Protein AF-A0A6G3ZJB4-F1 (afdb_monomer)

Radius of gyration: 23.84 Å; Cα contacts (8 Å, |Δi|>4): 468; chains: 1; bounding box: 53×71×60 Å

Structure (mmCIF, N/CA/C/O backbone):
data_AF-A0A6G3ZJB4-F1
#
_entry.id   AF-A0A6G3ZJB4-F1
#
loop_
_atom_site.group_PDB
_atom_site.id
_atom_site.type_symbol
_atom_site.label_atom_id
_atom_site.label_alt_id
_atom_site.label_comp_id
_atom_site.label_asym_id
_atom_site.label_entity_id
_atom_site.label_seq_id
_atom_site.pdbx_PDB_ins_code
_atom_site.Cartn_x
_atom_site.Cartn_y
_atom_site.Cartn_z
_atom_site.occupancy
_atom_site.B_iso_or_equiv
_atom_site.auth_seq_id
_atom_site.auth_comp_id
_atom_site.auth_asym_id
_atom_site.auth_atom_id
_atom_site.pdbx_PDB_model_num
ATOM 1 N N . MET A 1 1 ? 26.487 -0.031 30.911 1.00 41.12 1 MET A N 1
ATOM 2 C CA . MET A 1 1 ? 26.371 0.512 29.539 1.00 41.12 1 MET A CA 1
ATOM 3 C C . MET A 1 1 ? 27.459 -0.074 28.629 1.00 41.12 1 MET A C 1
ATOM 5 O O . MET A 1 1 ? 28.229 0.673 28.054 1.00 41.12 1 MET A O 1
ATOM 9 N N . ALA A 1 2 ? 27.549 -1.406 28.517 1.00 33.12 2 ALA A N 1
ATOM 10 C CA . ALA A 1 2 ? 28.565 -2.084 27.688 1.00 33.12 2 ALA A CA 1
ATOM 11 C C . ALA A 1 2 ? 27.990 -3.238 26.836 1.00 33.12 2 ALA A C 1
ATOM 13 O O . ALA A 1 2 ? 28.707 -3.854 26.072 1.00 33.12 2 ALA A O 1
ATOM 14 N N . TRP A 1 3 ? 26.681 -3.507 26.925 1.00 25.81 3 TRP A N 1
ATOM 15 C CA . TRP A 1 3 ? 26.002 -4.585 26.185 1.00 25.81 3 TRP A CA 1
ATOM 16 C C . TRP A 1 3 ? 25.384 -4.120 24.854 1.00 25.81 3 TRP A C 1
ATOM 18 O O . TRP A 1 3 ? 24.735 -4.898 24.164 1.00 25.81 3 TRP A O 1
ATOM 28 N N . GLN A 1 4 ? 25.514 -2.832 24.524 1.00 32.84 4 GLN A N 1
ATOM 29 C CA . GLN A 1 4 ? 24.813 -2.205 23.398 1.00 32.84 4 GLN A CA 1
ATOM 30 C C . GLN A 1 4 ? 25.706 -2.023 22.160 1.00 32.84 4 GLN A C 1
ATOM 32 O O . GLN A 1 4 ? 25.187 -1.772 21.078 1.00 32.84 4 GLN A O 1
ATOM 37 N N . THR A 1 5 ? 27.022 -2.188 22.311 1.00 37.19 5 THR A N 1
ATOM 38 C CA . THR A 1 5 ? 28.020 -1.986 21.251 1.00 37.19 5 THR A CA 1
ATOM 39 C C . THR A 1 5 ? 28.376 -3.295 20.537 1.00 37.19 5 THR A C 1
ATOM 41 O O . THR A 1 5 ? 28.509 -3.306 19.317 1.00 37.19 5 THR A O 1
ATOM 44 N N . ASP A 1 6 ? 28.401 -4.422 21.256 1.00 36.75 6 ASP A N 1
ATOM 45 C CA . ASP A 1 6 ? 28.793 -5.724 20.688 1.00 36.75 6 ASP A CA 1
ATOM 46 C C . ASP A 1 6 ? 27.736 -6.326 19.746 1.00 36.75 6 ASP A C 1
ATOM 48 O O . ASP A 1 6 ? 28.065 -7.060 18.818 1.00 36.75 6 ASP A O 1
ATOM 52 N N . ALA A 1 7 ? 26.459 -5.969 19.921 1.00 39.28 7 ALA A N 1
ATOM 53 C CA . ALA A 1 7 ? 25.379 -6.428 19.044 1.00 39.28 7 ALA A CA 1
ATOM 54 C C . ALA A 1 7 ? 25.382 -5.748 17.662 1.00 39.28 7 ALA A C 1
ATOM 56 O O . ALA A 1 7 ? 24.787 -6.277 16.728 1.00 39.28 7 ALA A O 1
ATOM 57 N N . LEU A 1 8 ? 26.029 -4.583 17.534 1.00 37.62 8 LEU A N 1
ATOM 58 C CA . LEU A 1 8 ? 26.131 -3.854 16.268 1.00 37.62 8 LEU A CA 1
ATOM 59 C C . LEU A 1 8 ? 27.345 -4.318 15.452 1.00 37.62 8 LEU A C 1
ATOM 61 O O . LEU A 1 8 ? 27.215 -4.499 14.250 1.00 37.62 8 LEU A O 1
ATOM 65 N N . ALA A 1 9 ? 28.472 -4.630 16.101 1.00 36.91 9 ALA A N 1
ATOM 66 C CA . ALA A 1 9 ? 29.656 -5.168 15.423 1.00 36.91 9 ALA A CA 1
ATOM 67 C C . ALA A 1 9 ? 29.458 -6.605 14.893 1.00 36.91 9 ALA A C 1
ATOM 69 O O . ALA A 1 9 ? 30.068 -6.992 13.901 1.00 36.91 9 ALA A O 1
ATOM 70 N N . ALA A 1 10 ? 28.574 -7.392 15.517 1.00 38.53 10 ALA A N 1
ATOM 71 C CA . ALA A 1 10 ? 28.241 -8.743 15.057 1.00 38.53 10 ALA A CA 1
ATOM 72 C C . ALA A 1 10 ? 27.386 -8.770 13.772 1.00 38.53 10 ALA A C 1
ATOM 74 O O . ALA A 1 10 ? 27.334 -9.800 13.104 1.00 38.53 10 ALA A O 1
ATOM 75 N N . LEU A 1 11 ? 26.727 -7.661 13.413 1.00 42.06 11 LEU A N 1
ATOM 76 C CA . LEU A 1 11 ? 25.911 -7.559 12.196 1.00 42.06 11 LEU A CA 1
ATOM 77 C C . LEU A 1 11 ? 26.744 -7.242 10.944 1.00 42.06 11 LEU A C 1
ATOM 79 O O . LEU A 1 11 ? 26.309 -7.564 9.842 1.00 42.06 11 LEU A O 1
ATOM 83 N N . ASP A 1 12 ? 27.952 -6.695 11.105 1.00 37.41 12 ASP A N 1
ATOM 84 C CA . ASP A 1 12 ? 28.814 -6.311 9.979 1.00 37.41 12 ASP A CA 1
ATOM 85 C C . ASP A 1 12 ? 29.638 -7.483 9.402 1.00 37.41 12 ASP A C 1
ATOM 87 O O . ASP A 1 12 ? 30.187 -7.363 8.310 1.00 37.41 12 ASP A O 1
ATOM 91 N N . SER A 1 13 ? 29.721 -8.643 10.077 1.00 35.38 13 SER A N 1
ATOM 92 C CA . SER A 1 13 ? 30.634 -9.739 9.680 1.00 35.38 13 SER A CA 1
ATOM 93 C C . SER A 1 13 ? 29.991 -10.960 8.987 1.00 35.38 13 SER A C 1
ATOM 95 O O . SER A 1 13 ? 30.685 -11.952 8.766 1.00 35.38 13 SER A O 1
ATOM 97 N N . VAL A 1 14 ? 28.696 -10.942 8.641 1.00 37.47 14 VAL A N 1
ATOM 98 C CA . VAL A 1 14 ? 27.949 -12.141 8.159 1.00 37.47 14 VAL A CA 1
ATOM 99 C C . VAL A 1 14 ? 27.547 -12.061 6.667 1.00 37.47 14 VAL A C 1
ATOM 101 O O . VAL A 1 14 ? 26.768 -12.860 6.150 1.00 37.47 14 VAL A O 1
ATOM 104 N N . ALA A 1 15 ? 28.119 -11.121 5.915 1.00 35.00 15 ALA A N 1
ATOM 105 C CA . ALA A 1 15 ? 27.564 -10.651 4.645 1.00 35.00 15 ALA A CA 1
ATOM 106 C C . ALA A 1 15 ? 27.611 -11.588 3.413 1.00 35.00 15 ALA A C 1
ATOM 108 O O . ALA A 1 15 ? 27.071 -11.190 2.386 1.00 35.00 15 ALA A O 1
ATOM 109 N N . GLU A 1 16 ? 28.171 -12.807 3.439 1.00 37.53 16 GLU A N 1
ATOM 110 C CA . GLU A 1 16 ? 28.399 -13.533 2.165 1.00 37.53 16 GLU A CA 1
ATOM 111 C C . GLU A 1 16 ? 27.701 -14.888 1.965 1.00 37.53 16 GLU A C 1
ATOM 113 O O . GLU A 1 16 ? 27.735 -15.404 0.853 1.00 37.53 16 GLU A O 1
ATOM 118 N N . THR A 1 17 ? 26.954 -15.441 2.933 1.00 39.19 17 THR A N 1
ATOM 119 C CA . THR A 1 17 ? 26.116 -16.646 2.669 1.00 39.19 17 THR A CA 1
ATOM 120 C C . THR A 1 17 ? 24.791 -16.754 3.463 1.00 39.19 17 THR A C 1
ATOM 122 O O . THR A 1 17 ? 24.092 -17.757 3.326 1.00 39.19 17 THR A O 1
ATOM 125 N N . GLY A 1 18 ? 24.383 -15.734 4.245 1.00 37.72 18 GLY A N 1
ATOM 126 C CA . GLY A 1 18 ? 23.301 -15.825 5.259 1.00 37.72 18 GLY A CA 1
ATOM 127 C C . GLY A 1 18 ? 22.169 -14.772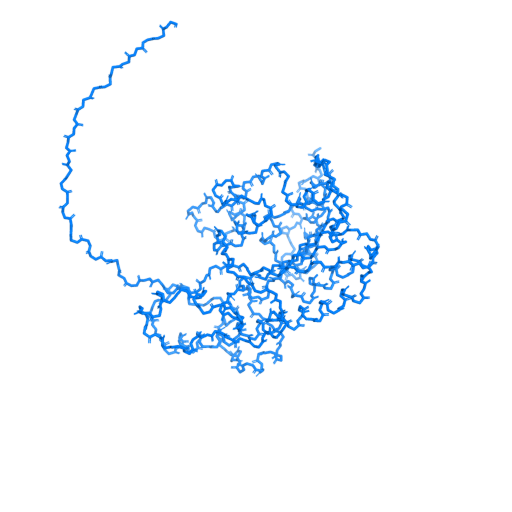 5.224 1.00 37.72 18 GLY A C 1
ATOM 128 O O . GLY A 1 18 ? 21.432 -14.634 6.200 1.00 37.72 18 GLY A O 1
ATOM 129 N N . LEU A 1 19 ? 21.985 -14.047 4.115 1.00 46.22 19 LEU A N 1
ATOM 130 C CA . LEU A 1 19 ? 21.191 -12.800 4.026 1.00 46.22 19 LEU A CA 1
ATOM 131 C C . LEU A 1 19 ? 19.691 -12.861 4.423 1.00 46.22 19 LEU A C 1
ATOM 133 O O . LEU A 1 19 ? 19.099 -11.815 4.688 1.00 46.22 19 LEU A O 1
ATOM 137 N N . ASP A 1 20 ? 19.045 -14.031 4.495 1.00 59.72 20 ASP A N 1
ATOM 138 C CA . ASP A 1 20 ? 17.597 -14.135 4.789 1.00 59.72 20 ASP A CA 1
ATOM 139 C C . ASP A 1 20 ? 17.284 -14.183 6.299 1.00 59.72 20 ASP A C 1
ATOM 141 O O . ASP A 1 20 ? 16.270 -13.647 6.751 1.00 59.72 20 ASP A O 1
ATOM 145 N N . ALA A 1 21 ? 18.154 -14.780 7.121 1.00 61.28 21 ALA A N 1
ATOM 146 C CA . ALA A 1 21 ? 17.925 -14.861 8.567 1.00 61.28 21 ALA A CA 1
ATOM 147 C C . ALA A 1 21 ? 18.196 -13.517 9.264 1.00 61.28 21 ALA A C 1
ATOM 149 O O . ALA A 1 21 ? 17.395 -13.078 10.097 1.00 61.28 21 ALA A O 1
ATOM 150 N N . ASP A 1 22 ? 19.270 -12.836 8.865 1.00 67.62 22 ASP A N 1
ATOM 151 C CA . ASP A 1 22 ? 19.696 -11.571 9.469 1.00 67.62 22 ASP A CA 1
ATOM 152 C C . ASP A 1 22 ? 18.770 -10.416 9.085 1.00 67.62 22 ASP A C 1
ATOM 154 O O . ASP A 1 22 ? 18.361 -9.641 9.953 1.00 67.62 22 ASP A O 1
ATOM 158 N N . THR A 1 23 ? 18.313 -10.366 7.828 1.00 74.25 23 THR A N 1
ATOM 159 C CA . THR A 1 23 ? 17.281 -9.411 7.394 1.00 74.25 23 THR A CA 1
ATOM 160 C C . THR A 1 23 ? 15.992 -9.588 8.201 1.00 74.25 23 THR A C 1
ATOM 162 O O . THR A 1 23 ? 15.439 -8.616 8.717 1.00 74.25 23 THR A O 1
ATOM 165 N N . ARG A 1 24 ? 15.539 -10.832 8.419 1.00 77.94 24 ARG A N 1
ATOM 166 C CA . ARG A 1 24 ? 14.340 -11.107 9.233 1.00 77.94 24 ARG A CA 1
ATOM 167 C C . ARG A 1 24 ? 14.517 -10.708 10.693 1.00 77.94 24 ARG A C 1
ATOM 169 O O . ARG A 1 24 ? 13.556 -10.251 11.318 1.00 77.94 24 ARG A O 1
ATOM 176 N N . LEU A 1 25 ? 15.708 -10.902 11.259 1.00 85.44 25 LEU A N 1
ATOM 177 C CA . LEU A 1 25 ? 16.005 -10.485 12.626 1.00 85.44 25 LEU A CA 1
ATOM 178 C C . LEU A 1 25 ? 16.010 -8.956 12.744 1.00 85.44 25 LEU A C 1
ATOM 180 O O . LEU A 1 25 ? 15.381 -8.419 13.661 1.00 85.44 25 LEU A O 1
ATOM 184 N N . ALA A 1 26 ? 16.655 -8.266 11.802 1.00 85.44 26 ALA A N 1
ATOM 185 C CA . ALA A 1 26 ? 16.692 -6.810 11.732 1.00 85.44 26 ALA A CA 1
ATOM 186 C C . ALA A 1 26 ? 15.282 -6.217 11.575 1.00 85.44 26 ALA A C 1
ATOM 188 O O . ALA A 1 26 ? 14.906 -5.312 12.323 1.00 85.44 26 ALA A O 1
ATOM 189 N N . ASP A 1 27 ? 14.460 -6.773 10.685 1.00 87.94 27 ASP A N 1
ATOM 190 C CA . ASP A 1 27 ? 13.071 -6.351 10.497 1.00 87.94 27 ASP A CA 1
ATOM 191 C C . ASP A 1 27 ? 12.245 -6.567 11.762 1.00 87.94 27 ASP A C 1
ATOM 193 O O . ASP A 1 27 ? 11.565 -5.653 12.228 1.00 87.94 27 ASP A O 1
ATOM 197 N N . ARG A 1 28 ? 12.384 -7.725 12.415 1.00 90.06 28 ARG A N 1
ATOM 198 C CA . ARG A 1 28 ? 11.695 -7.996 13.682 1.00 90.06 28 ARG A CA 1
ATOM 199 C C . ARG A 1 28 ? 12.125 -7.047 14.800 1.00 90.06 28 ARG A C 1
ATOM 201 O O . ARG A 1 28 ? 11.316 -6.687 15.659 1.00 90.06 28 ARG A O 1
ATOM 208 N N . TYR A 1 29 ? 13.396 -6.657 14.830 1.00 90.88 29 TYR A N 1
ATOM 209 C CA . TYR A 1 29 ? 13.887 -5.650 15.764 1.00 90.88 29 TYR A CA 1
ATOM 210 C C . TYR A 1 29 ? 13.248 -4.281 15.485 1.00 90.88 29 TYR A C 1
ATOM 212 O O . TYR A 1 29 ? 12.736 -3.649 16.416 1.00 90.88 29 TYR A O 1
ATOM 220 N N . ARG A 1 30 ? 13.210 -3.854 14.214 1.00 89.69 30 ARG A N 1
ATOM 221 C CA . ARG A 1 30 ? 12.559 -2.610 13.773 1.00 89.69 30 ARG A CA 1
ATOM 222 C C . ARG A 1 30 ? 11.074 -2.590 14.144 1.00 89.69 30 ARG A C 1
ATOM 224 O O . ARG A 1 30 ? 10.634 -1.628 14.772 1.00 89.69 30 ARG A O 1
ATOM 231 N N . GLU A 1 31 ? 10.339 -3.665 13.851 1.00 93.94 31 GLU A N 1
ATOM 232 C CA . GLU A 1 31 ? 8.928 -3.858 14.233 1.00 93.94 31 GLU A CA 1
ATOM 233 C C . GLU A 1 31 ? 8.733 -3.650 15.741 1.00 93.94 31 GLU A C 1
ATOM 235 O O . GLU A 1 31 ? 7.982 -2.779 16.177 1.00 93.94 31 GLU A O 1
ATOM 240 N N . ARG A 1 32 ? 9.484 -4.388 16.569 1.00 94.75 32 ARG A N 1
ATOM 241 C CA . ARG A 1 32 ? 9.355 -4.313 18.033 1.00 94.75 32 ARG A CA 1
ATOM 242 C C . ARG A 1 32 ? 9.689 -2.933 18.585 1.00 94.75 32 ARG A C 1
ATOM 244 O O . ARG A 1 32 ? 9.087 -2.512 19.576 1.00 94.75 32 ARG A O 1
ATOM 251 N N . ARG A 1 33 ? 10.669 -2.245 17.998 1.00 93.31 33 ARG A N 1
ATOM 252 C CA . ARG A 1 33 ? 11.014 -0.869 18.368 1.00 93.31 33 ARG A CA 1
ATOM 253 C C . ARG A 1 33 ? 9.872 0.088 18.016 1.00 93.31 33 ARG A C 1
ATOM 255 O O . ARG A 1 33 ? 9.520 0.913 18.858 1.00 93.31 33 ARG A O 1
ATOM 262 N N . ALA A 1 34 ? 9.273 -0.054 16.835 1.00 92.00 34 ALA A N 1
ATOM 263 C CA . ALA A 1 34 ? 8.118 0.730 16.403 1.00 92.00 34 ALA A CA 1
ATOM 264 C C . ALA A 1 34 ? 6.906 0.512 17.329 1.00 92.00 34 ALA A C 1
ATOM 266 O O . ALA A 1 34 ? 6.357 1.479 17.855 1.00 92.00 34 ALA A O 1
ATOM 267 N N . ASP A 1 35 ? 6.564 -0.740 17.643 1.00 95.25 35 ASP A N 1
ATOM 268 C CA . ASP A 1 35 ? 5.456 -1.077 18.551 1.00 95.25 35 ASP A CA 1
ATOM 269 C C . ASP A 1 35 ? 5.675 -0.523 19.967 1.00 95.25 35 ASP A C 1
ATOM 271 O O . ASP A 1 35 ? 4.746 -0.061 20.632 1.00 95.25 35 ASP A O 1
ATOM 275 N N . ARG A 1 36 ? 6.917 -0.565 20.474 1.00 94.56 36 ARG A N 1
ATOM 276 C CA . ARG A 1 36 ? 7.267 0.048 21.769 1.00 94.56 36 ARG A CA 1
ATOM 277 C C . ARG A 1 36 ? 7.092 1.563 21.734 1.00 94.56 36 ARG A C 1
ATOM 279 O O . ARG A 1 36 ? 6.524 2.106 22.675 1.00 94.56 36 ARG A O 1
ATOM 286 N N . ARG A 1 37 ? 7.543 2.219 20.659 1.00 91.50 37 ARG A N 1
ATOM 287 C CA . ARG A 1 37 ? 7.404 3.671 20.479 1.00 91.50 37 ARG A CA 1
ATOM 288 C C . ARG A 1 37 ? 5.939 4.095 20.455 1.00 91.50 37 ARG A C 1
ATOM 290 O O . ARG A 1 37 ? 5.608 5.105 21.061 1.00 91.50 37 ARG A O 1
ATOM 297 N N . PHE A 1 38 ? 5.064 3.333 19.798 1.00 92.31 38 PHE A N 1
ATOM 298 C CA . PHE A 1 38 ? 3.630 3.624 19.818 1.00 92.31 38 PHE A CA 1
ATOM 299 C C . PHE A 1 38 ? 3.043 3.482 21.225 1.00 92.31 38 PHE A C 1
ATOM 301 O O . PHE A 1 38 ? 2.354 4.381 21.696 1.00 92.31 38 PHE A O 1
ATOM 308 N N . ARG A 1 39 ? 3.366 2.389 21.930 1.00 92.88 39 ARG A N 1
ATOM 309 C CA . ARG A 1 39 ? 2.858 2.130 23.289 1.00 92.88 39 ARG A CA 1
ATOM 310 C C . ARG A 1 39 ? 3.267 3.175 24.325 1.00 92.88 39 ARG A C 1
ATOM 312 O O . ARG A 1 39 ? 2.577 3.309 25.326 1.00 92.88 39 ARG A O 1
ATOM 319 N N . SER A 1 40 ? 4.371 3.891 24.116 1.00 90.62 40 SER A N 1
ATOM 320 C CA . SER A 1 40 ? 4.783 4.985 25.004 1.00 90.62 40 SER A CA 1
ATOM 321 C C . SER A 1 40 ? 4.057 6.308 24.741 1.00 90.62 40 SER A C 1
ATOM 323 O O . SER A 1 40 ? 4.291 7.267 25.472 1.00 90.62 40 SER A O 1
ATOM 325 N N . ARG A 1 41 ? 3.221 6.408 23.698 1.00 88.31 41 ARG A N 1
ATOM 326 C CA . ARG A 1 41 ? 2.509 7.651 23.375 1.00 88.31 41 ARG A CA 1
ATOM 327 C C . ARG A 1 41 ? 1.300 7.836 24.283 1.00 88.31 41 ARG A C 1
ATOM 329 O O . ARG A 1 41 ? 0.578 6.887 24.574 1.00 88.31 41 ARG A O 1
ATOM 336 N N . SER A 1 42 ? 1.041 9.090 24.641 1.00 89.31 42 SER A N 1
ATOM 337 C CA . SER A 1 42 ? -0.272 9.488 25.139 1.00 89.31 42 SER A CA 1
ATOM 338 C C . SER A 1 42 ? -1.244 9.525 23.962 1.00 89.31 42 SER A C 1
ATOM 340 O O . SER A 1 42 ? -0.986 10.208 22.968 1.00 89.31 42 SER A O 1
ATOM 342 N N . LEU A 1 43 ? -2.326 8.755 24.046 1.00 91.06 43 LEU A N 1
ATOM 343 C CA . LEU A 1 43 ? -3.376 8.740 23.033 1.00 91.06 43 LEU A CA 1
ATOM 344 C C . LEU A 1 43 ? -4.507 9.680 23.465 1.00 91.06 43 LEU A C 1
ATOM 346 O O . LEU A 1 43 ? -4.837 9.719 24.654 1.00 91.06 43 LEU A O 1
ATOM 350 N N . PRO A 1 44 ? -5.118 10.433 22.534 1.00 89.69 44 PRO A N 1
ATOM 351 C CA . PRO A 1 44 ? -6.311 11.198 22.859 1.00 89.69 44 PRO A CA 1
ATOM 352 C C . PRO A 1 44 ? -7.437 10.243 23.258 1.00 89.69 44 PRO A C 1
ATOM 354 O O . PRO A 1 44 ? -7.501 9.110 22.787 1.00 89.69 44 PRO A O 1
ATOM 357 N N . THR A 1 45 ? -8.344 10.706 24.112 1.00 89.94 45 THR A N 1
ATOM 358 C CA . THR A 1 45 ? -9.617 10.010 24.322 1.00 89.94 45 THR A CA 1
ATOM 359 C C . THR A 1 45 ? -10.584 10.491 23.257 1.00 89.94 45 THR A C 1
ATOM 361 O O . THR A 1 45 ? -10.956 11.662 23.254 1.00 89.94 45 THR A O 1
ATOM 364 N N . GLU A 1 46 ? -10.971 9.601 22.352 1.00 89.12 46 GLU A N 1
ATOM 365 C CA . GLU A 1 46 ? -11.887 9.915 21.258 1.00 89.12 46 GLU A CA 1
ATOM 366 C C . GLU A 1 46 ? -13.192 9.143 21.460 1.00 89.12 46 GLU A C 1
ATOM 368 O O . GLU A 1 46 ? -13.194 7.981 21.877 1.00 89.12 46 GLU A O 1
ATOM 373 N N . ARG A 1 47 ? -14.328 9.790 21.186 1.00 85.69 47 ARG A N 1
ATOM 374 C CA . ARG A 1 47 ? -15.637 9.146 21.310 1.00 85.69 47 ARG A CA 1
ATOM 375 C C . ARG A 1 47 ? -15.994 8.455 20.000 1.00 85.69 47 ARG A C 1
ATOM 377 O O . ARG A 1 47 ? -15.982 9.081 18.946 1.00 85.69 47 ARG A O 1
ATOM 384 N N . GLN A 1 48 ? -16.374 7.187 20.088 1.00 80.56 48 GLN A N 1
ATOM 385 C CA . GLN A 1 48 ? -16.938 6.458 18.956 1.00 80.56 48 GLN A CA 1
ATOM 386 C C . GLN A 1 48 ? -18.325 7.003 18.594 1.00 80.56 48 GLN A C 1
ATOM 388 O O . GLN A 1 48 ? -19.133 7.310 19.477 1.00 80.56 48 GLN A O 1
ATOM 393 N N . THR A 1 49 ? -18.613 7.075 17.297 1.00 83.56 49 THR A N 1
ATOM 394 C CA . THR A 1 49 ? -19.978 7.243 16.791 1.00 83.56 49 THR A CA 1
ATOM 395 C C . THR A 1 49 ? -20.605 5.865 16.569 1.00 83.56 49 THR A C 1
ATOM 397 O O . THR A 1 49 ? -19.901 4.888 16.310 1.00 83.56 49 THR A O 1
ATOM 400 N N . GLY A 1 50 ? -21.928 5.758 16.729 1.00 82.75 50 GLY A N 1
ATOM 401 C CA . GLY A 1 50 ? -22.634 4.471 16.638 1.00 82.75 50 GLY A CA 1
ATOM 402 C C . GLY A 1 50 ? -22.675 3.871 15.228 1.00 82.75 50 GLY A C 1
ATOM 403 O O . GLY A 1 50 ? -22.972 2.693 15.086 1.00 82.75 50 GLY A O 1
ATOM 404 N N . ASP A 1 51 ? -22.365 4.673 14.213 1.00 90.25 51 ASP A N 1
ATOM 405 C CA . ASP A 1 51 ? -22.344 4.338 12.787 1.00 90.25 51 ASP A CA 1
ATOM 406 C C . ASP A 1 51 ? -20.924 4.120 12.234 1.00 90.25 51 ASP A C 1
ATOM 408 O O . ASP A 1 51 ? -20.747 3.936 11.031 1.00 90.25 51 ASP A O 1
ATOM 412 N N . ALA A 1 52 ? -19.892 4.165 13.083 1.00 91.81 52 ALA A N 1
ATOM 413 C CA . ALA A 1 52 ? -18.527 3.942 12.629 1.00 91.81 52 ALA A CA 1
ATOM 414 C C . ALA A 1 52 ? -18.334 2.478 12.170 1.00 91.81 52 ALA A C 1
ATOM 416 O O . ALA A 1 52 ? -18.826 1.573 12.856 1.00 91.81 52 ALA A O 1
ATOM 417 N N . PRO A 1 53 ? -17.557 2.214 11.099 1.00 95.12 53 PRO A N 1
ATOM 418 C CA . PRO A 1 53 ? -17.263 0.853 10.648 1.00 95.12 53 PRO A CA 1
ATOM 419 C C . PRO A 1 53 ? -16.552 0.048 11.734 1.00 95.12 53 PRO A C 1
ATOM 421 O O . PRO A 1 53 ? -15.740 0.596 12.481 1.00 95.12 53 PRO A O 1
ATOM 424 N N . ASP A 1 54 ? -16.784 -1.257 11.810 1.00 95.75 54 ASP A N 1
ATOM 425 C CA . ASP A 1 54 ? -16.016 -2.099 12.729 1.00 95.75 54 ASP A CA 1
ATOM 426 C C . ASP A 1 54 ? -14.574 -2.251 12.236 1.00 95.75 54 ASP A C 1
ATOM 428 O O . ASP A 1 54 ? -13.617 -2.159 13.008 1.00 95.75 54 ASP A O 1
ATOM 432 N N . HIS A 1 55 ? -14.394 -2.381 10.923 1.00 97.50 55 HIS A N 1
ATOM 433 C CA . HIS A 1 55 ? -13.084 -2.554 10.315 1.00 97.50 55 HIS A CA 1
ATOM 434 C C . HIS A 1 55 ? -12.827 -1.493 9.253 1.00 97.50 55 HIS A C 1
ATOM 436 O O . HIS A 1 55 ? -13.586 -1.338 8.303 1.00 97.50 55 HIS A O 1
ATOM 442 N N . VAL A 1 56 ? -11.703 -0.794 9.376 1.00 97.75 56 VAL A N 1
ATOM 443 C CA . VAL A 1 56 ? -11.198 0.127 8.357 1.00 97.75 56 VAL A CA 1
ATOM 444 C C . VAL A 1 56 ? -9.887 -0.428 7.819 1.00 97.75 56 VAL A C 1
ATOM 446 O O . VAL A 1 56 ? -8.923 -0.607 8.566 1.00 97.75 56 VAL A O 1
ATOM 449 N N . VAL A 1 57 ? -9.839 -0.705 6.519 1.00 98.31 57 VAL A N 1
ATOM 450 C CA . VAL A 1 57 ? -8.651 -1.210 5.827 1.00 98.31 57 VAL A CA 1
ATOM 451 C C . VAL A 1 57 ? -8.240 -0.197 4.770 1.00 98.31 57 VAL A C 1
ATOM 453 O O . VAL A 1 57 ? -8.916 -0.031 3.760 1.00 98.31 57 VAL A O 1
ATOM 456 N N . VAL A 1 58 ? -7.108 0.462 4.995 1.00 98.06 58 VAL A N 1
ATOM 457 C CA . VAL A 1 58 ? -6.473 1.366 4.036 1.00 98.06 58 VAL A CA 1
ATOM 458 C C . VAL A 1 58 ? -5.360 0.605 3.332 1.00 98.06 58 VAL A C 1
ATOM 460 O O . VAL A 1 58 ? -4.367 0.233 3.955 1.00 98.06 58 VAL A O 1
ATOM 463 N N . VAL A 1 59 ? -5.514 0.372 2.035 1.00 98.19 59 VAL A N 1
ATOM 464 C CA . VAL A 1 59 ? -4.493 -0.245 1.192 1.00 98.19 59 VAL A CA 1
ATOM 465 C C . VAL A 1 59 ? -3.852 0.822 0.323 1.00 98.19 59 VAL A C 1
ATOM 467 O O . VAL A 1 59 ? -4.528 1.474 -0.462 1.00 98.19 59 VAL A O 1
ATOM 470 N N . VAL A 1 60 ? -2.543 0.986 0.447 1.00 96.94 60 VAL A N 1
ATOM 471 C CA . VAL A 1 60 ? -1.730 1.825 -0.424 1.00 96.94 60 VAL A CA 1
ATOM 472 C C . VAL A 1 60 ? -1.030 0.933 -1.438 1.00 96.94 60 VAL A C 1
ATOM 474 O O . VAL A 1 60 ? -0.306 0.016 -1.050 1.00 96.94 60 VAL A O 1
ATOM 477 N N . VAL A 1 61 ? -1.248 1.201 -2.723 1.00 96.38 61 VAL A N 1
ATOM 478 C CA . VAL A 1 61 ? -0.485 0.584 -3.811 1.00 96.38 61 VAL A CA 1
ATOM 479 C C . VAL A 1 61 ? 0.571 1.585 -4.260 1.00 96.38 61 VAL A C 1
ATOM 481 O O . VAL A 1 61 ? 0.253 2.595 -4.896 1.00 96.38 61 VAL A O 1
ATOM 484 N N . ASP A 1 62 ? 1.818 1.323 -3.882 1.00 94.69 62 ASP A N 1
ATOM 485 C CA . ASP A 1 62 ? 2.934 2.205 -4.201 1.00 94.69 62 ASP A CA 1
ATOM 486 C C . ASP A 1 62 ? 3.248 2.174 -5.690 1.00 94.69 62 ASP A C 1
ATOM 488 O O . ASP A 1 62 ? 3.187 1.121 -6.315 1.00 94.69 62 ASP A O 1
ATOM 492 N N . ALA A 1 63 ? 3.567 3.334 -6.254 1.00 91.94 63 ALA A N 1
ATOM 493 C CA . ALA A 1 63 ? 3.782 3.556 -7.680 1.00 91.94 63 ALA A CA 1
ATOM 494 C C . ALA A 1 63 ? 2.598 3.188 -8.601 1.00 91.94 63 ALA A C 1
ATOM 496 O O . ALA A 1 63 ? 2.791 3.092 -9.816 1.00 91.94 63 ALA A O 1
ATOM 497 N N . LEU A 1 64 ? 1.373 3.022 -8.082 1.00 92.19 64 LEU A N 1
ATOM 498 C CA . LEU A 1 64 ? 0.180 2.887 -8.925 1.00 92.19 64 LEU A CA 1
ATOM 499 C C . LEU A 1 64 ? -0.151 4.233 -9.577 1.00 92.19 64 LEU A C 1
ATOM 501 O O . LEU A 1 64 ? -0.346 5.237 -8.893 1.00 92.19 64 LEU A O 1
ATOM 505 N N . ARG A 1 65 ? -0.228 4.256 -10.907 1.00 87.62 65 ARG A N 1
ATOM 506 C CA . ARG A 1 65 ? -0.691 5.418 -11.663 1.00 87.62 65 ARG A CA 1
ATOM 507 C C . ARG A 1 65 ? -2.207 5.373 -11.812 1.00 87.62 65 ARG A C 1
ATOM 509 O O . ARG A 1 65 ? -2.779 4.298 -11.978 1.00 87.62 65 ARG A O 1
ATOM 516 N N . ALA A 1 66 ? -2.843 6.543 -11.793 1.00 84.62 66 ALA A N 1
ATOM 517 C CA . ALA A 1 66 ? -4.286 6.645 -11.988 1.00 84.62 66 ALA A CA 1
ATOM 518 C C . ALA A 1 66 ? -4.704 6.100 -13.364 1.00 84.62 66 ALA A C 1
ATOM 520 O O . ALA A 1 66 ? -5.602 5.275 -13.443 1.00 84.62 66 ALA A O 1
ATOM 521 N N . ASP A 1 67 ? -3.983 6.459 -14.427 1.00 82.19 67 ASP A N 1
ATOM 522 C CA . ASP A 1 67 ? -4.245 6.039 -15.813 1.00 82.19 67 ASP A CA 1
ATOM 523 C C . ASP A 1 67 ? -3.933 4.560 -16.119 1.00 82.19 67 ASP A C 1
ATOM 525 O O . ASP A 1 67 ? -4.079 4.104 -17.254 1.00 82.19 67 ASP A O 1
ATOM 529 N N . ALA A 1 68 ? -3.492 3.798 -15.115 1.00 86.12 68 ALA A N 1
ATOM 530 C CA . ALA A 1 68 ? -3.349 2.351 -15.208 1.00 86.12 68 ALA A CA 1
ATOM 531 C C . ALA A 1 68 ? -4.622 1.590 -14.798 1.00 86.12 68 ALA A C 1
ATOM 533 O O . ALA A 1 68 ? -4.671 0.372 -14.974 1.00 86.12 68 ALA A O 1
ATOM 534 N N . VAL A 1 69 ? -5.623 2.295 -14.258 1.00 83.00 69 VAL A N 1
ATOM 535 C CA . VAL A 1 69 ? -6.936 1.766 -13.869 1.00 83.00 69 VAL A CA 1
ATOM 536 C C . VAL A 1 69 ? -7.980 2.276 -14.864 1.00 83.00 69 VAL A C 1
ATOM 538 O O . VAL A 1 69 ? -8.078 3.481 -15.090 1.00 83.00 69 VAL A O 1
ATOM 541 N N . GLU A 1 70 ? -8.752 1.370 -15.463 1.00 67.50 70 GLU A N 1
ATOM 542 C CA . GLU A 1 70 ? -9.622 1.647 -16.619 1.00 67.50 70 GLU A CA 1
ATOM 543 C C . GLU A 1 70 ? -10.682 2.732 -16.348 1.00 67.50 70 GLU A C 1
ATOM 545 O O . GLU A 1 70 ? -10.971 3.549 -17.222 1.00 67.50 70 GLU A O 1
ATOM 550 N N . LYS A 1 71 ? -11.231 2.800 -15.126 1.00 63.00 71 LYS A N 1
ATOM 551 C CA . LYS A 1 71 ? -12.207 3.830 -14.719 1.00 63.00 71 LYS A CA 1
ATOM 552 C C . LYS A 1 71 ? -11.628 5.183 -14.300 1.00 63.00 71 LYS A C 1
ATOM 554 O O . LYS A 1 71 ? -12.409 6.053 -13.896 1.00 63.00 71 LYS A O 1
ATOM 559 N N . ALA A 1 72 ? -10.312 5.388 -14.322 1.00 57.44 72 ALA A N 1
ATOM 560 C CA . ALA A 1 72 ? -9.778 6.702 -13.978 1.00 57.44 72 ALA A CA 1
ATOM 561 C C . ALA A 1 72 ? -10.366 7.763 -14.929 1.00 57.44 72 ALA A C 1
ATOM 563 O O . ALA A 1 72 ? -10.400 7.537 -16.139 1.00 57.44 72 ALA A O 1
ATOM 564 N N . PRO A 1 73 ? -10.899 8.887 -14.408 1.00 50.53 73 PRO A N 1
ATOM 565 C CA . PRO A 1 73 ? -11.591 9.861 -15.240 1.00 50.53 73 PRO A CA 1
ATOM 566 C C . PRO A 1 73 ? -10.666 10.347 -16.357 1.00 50.53 73 PRO A C 1
ATOM 568 O O . PRO A 1 73 ? -9.501 10.661 -16.099 1.00 50.53 73 PRO A O 1
ATOM 571 N N . ALA A 1 74 ? -11.190 10.413 -17.585 1.00 41.94 74 ALA A N 1
ATOM 572 C CA . ALA A 1 74 ? -10.509 11.058 -18.703 1.00 41.94 74 ALA A CA 1
ATOM 573 C C . ALA A 1 74 ? -10.096 12.477 -18.259 1.00 41.94 74 ALA A C 1
ATOM 575 O O . ALA A 1 74 ? -10.952 13.260 -17.843 1.00 41.94 74 ALA A O 1
ATOM 576 N N . GLY A 1 75 ? -8.787 12.749 -18.229 1.00 40.91 75 GLY A N 1
ATOM 577 C CA . GLY A 1 75 ? -8.191 13.973 -17.672 1.00 40.91 75 GLY A CA 1
ATOM 578 C C . GLY A 1 75 ? -7.453 13.824 -16.327 1.00 40.91 75 GLY A C 1
ATOM 579 O O . GLY A 1 75 ? -6.886 14.798 -15.840 1.00 40.91 75 GLY A O 1
ATOM 580 N N . ALA A 1 76 ? -7.425 12.637 -15.698 1.00 47.31 76 ALA A N 1
ATOM 581 C CA . ALA A 1 76 ? -6.512 12.353 -14.573 1.00 47.31 76 ALA A CA 1
ATOM 582 C C . ALA A 1 76 ? -5.056 12.141 -15.034 1.00 47.31 76 ALA A C 1
ATOM 584 O O . ALA A 1 76 ? -4.117 12.359 -14.265 1.00 47.31 76 ALA A O 1
ATOM 585 N N . ALA A 1 77 ? -4.873 11.728 -16.289 1.00 47.12 77 ALA A N 1
ATOM 586 C CA . ALA A 1 77 ? -3.666 12.027 -17.037 1.00 47.12 77 ALA A CA 1
ATOM 587 C C . ALA A 1 77 ? -3.840 13.454 -17.565 1.00 47.12 77 ALA A C 1
ATOM 589 O O . ALA A 1 77 ? -4.783 13.724 -18.298 1.00 47.12 77 ALA A O 1
ATOM 590 N N . ASP A 1 78 ? -3.001 14.377 -17.114 1.00 39.50 78 ASP A N 1
ATOM 591 C CA . ASP A 1 78 ? -2.988 15.737 -17.636 1.00 39.50 78 ASP A CA 1
ATOM 592 C C . ASP A 1 78 ? -2.669 15.699 -19.142 1.00 39.50 78 ASP A C 1
ATOM 594 O O . ASP A 1 78 ? -1.544 15.381 -19.537 1.00 39.50 78 ASP A O 1
ATOM 598 N N . ASP A 1 79 ? -3.669 16.013 -19.970 1.00 37.19 79 ASP A N 1
ATOM 599 C CA . ASP A 1 79 ? -3.567 16.115 -21.431 1.00 37.19 79 ASP A CA 1
ATOM 600 C C . ASP A 1 79 ? -2.579 17.212 -21.879 1.00 37.19 79 ASP A C 1
ATOM 602 O O . ASP A 1 79 ? -2.218 17.278 -23.052 1.00 37.19 79 ASP A O 1
ATOM 606 N N . SER A 1 80 ? -2.049 18.043 -20.968 1.00 38.19 80 SER A N 1
ATOM 607 C CA . SER A 1 80 ? -0.973 18.987 -21.307 1.00 38.19 80 SER A CA 1
ATOM 608 C C . SER A 1 80 ? 0.340 18.305 -21.724 1.00 38.19 80 SER A C 1
ATOM 610 O O . SER A 1 80 ? 1.205 18.945 -22.325 1.00 38.19 80 SER A O 1
ATOM 612 N N . TRP A 1 81 ? 0.491 17.001 -21.459 1.00 37.50 81 TRP A N 1
ATOM 613 C CA . TRP A 1 81 ? 1.654 16.222 -21.890 1.00 37.50 81 TRP A CA 1
ATOM 614 C C . TRP A 1 81 ? 1.512 15.603 -23.286 1.00 37.50 81 TRP A C 1
ATOM 616 O O . TRP A 1 81 ? 2.536 15.371 -23.928 1.00 37.50 81 TRP A O 1
ATOM 626 N N . SER A 1 82 ? 0.294 15.372 -23.788 1.00 35.78 82 SER A N 1
ATOM 627 C CA . SER A 1 82 ? 0.074 14.751 -25.106 1.00 35.78 82 SER A CA 1
ATOM 628 C C . SER A 1 82 ? 0.288 15.737 -26.264 1.00 35.78 82 SER A C 1
ATOM 630 O O . SER A 1 82 ? 0.806 15.350 -27.314 1.00 35.78 82 SER A O 1
ATOM 632 N N . GLU A 1 83 ? 0.016 17.034 -26.061 1.00 35.66 83 GLU A N 1
ATOM 633 C CA . GLU A 1 83 ? 0.302 18.082 -27.059 1.00 35.66 83 GLU A CA 1
ATOM 634 C C . GLU A 1 83 ? 1.807 18.342 -27.263 1.00 35.66 83 GLU A C 1
ATOM 636 O O . GLU A 1 83 ? 2.210 18.823 -28.323 1.00 35.66 83 GLU A O 1
ATOM 641 N N . VAL A 1 84 ? 2.655 18.008 -26.283 1.00 38.66 84 VAL A N 1
ATOM 642 C CA . VAL A 1 84 ? 4.108 18.255 -26.352 1.00 38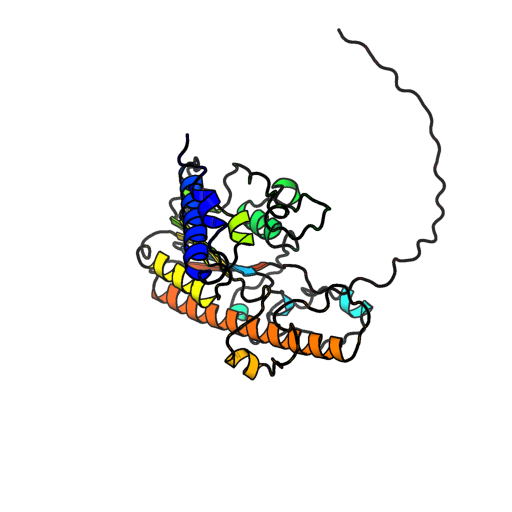.66 84 VAL A CA 1
ATOM 643 C C . VAL A 1 84 ? 4.876 17.068 -26.947 1.00 38.66 84 VAL A C 1
ATOM 645 O O . VAL A 1 84 ? 5.936 17.279 -27.538 1.00 38.66 84 VAL A O 1
ATOM 648 N N . THR A 1 85 ? 4.368 15.832 -26.842 1.00 40.38 85 THR A N 1
ATOM 649 C CA . THR A 1 85 ? 5.079 14.634 -27.335 1.00 40.38 85 THR A CA 1
ATOM 650 C C . THR A 1 85 ? 4.556 14.078 -28.658 1.00 40.38 85 THR A C 1
ATOM 652 O O . THR A 1 85 ? 5.263 13.304 -29.299 1.00 40.38 85 THR A O 1
ATOM 655 N N . GLY A 1 86 ? 3.369 14.492 -29.120 1.00 31.98 86 GLY A N 1
ATOM 656 C CA . GLY A 1 86 ? 2.776 13.960 -30.353 1.00 31.98 86 GLY A CA 1
ATOM 657 C C . GLY A 1 86 ? 2.297 12.507 -30.230 1.00 31.98 86 GLY A C 1
ATOM 658 O O . GLY A 1 86 ? 2.044 11.857 -31.245 1.00 31.98 86 GLY A O 1
ATOM 659 N N . ASP A 1 87 ? 2.159 11.998 -29.005 1.00 40.41 87 ASP A N 1
ATOM 660 C CA . ASP A 1 87 ? 1.698 10.639 -28.740 1.00 40.41 87 ASP A CA 1
ATOM 661 C C . ASP A 1 87 ? 0.160 10.596 -28.783 1.00 40.41 87 ASP A C 1
ATOM 663 O O . ASP A 1 87 ? -0.534 11.104 -27.904 1.00 40.41 87 ASP A O 1
ATOM 667 N N . SER A 1 88 ? -0.382 10.007 -29.853 1.00 37.69 88 SER A N 1
ATOM 668 C CA . SER A 1 88 ? -1.823 9.791 -30.056 1.00 37.69 88 SER A CA 1
ATOM 669 C C . SER A 1 88 ? -2.476 8.979 -28.923 1.00 37.69 88 SER A C 1
ATOM 671 O O . SER A 1 88 ? -1.807 8.140 -28.323 1.00 37.69 88 SER A O 1
ATOM 673 N N . GLU A 1 89 ? -3.793 9.164 -28.736 1.00 41.94 89 GLU A N 1
ATOM 674 C CA . GLU A 1 89 ? -4.763 8.608 -27.751 1.00 41.94 89 GLU A CA 1
ATOM 675 C C . GLU A 1 89 ? -4.649 7.118 -27.310 1.00 41.94 89 GLU A C 1
ATOM 677 O O . GLU A 1 89 ? -5.443 6.652 -26.497 1.00 41.94 89 GLU A O 1
ATOM 682 N N . SER A 1 90 ? -3.680 6.337 -27.791 1.00 41.38 90 SER A N 1
ATOM 683 C CA . SER A 1 90 ? -3.501 4.908 -27.484 1.00 41.38 90 SER A CA 1
ATOM 684 C C . SER A 1 90 ? -2.602 4.586 -26.277 1.00 41.38 90 SER A C 1
ATOM 686 O O . SER A 1 90 ? -2.416 3.412 -25.954 1.00 41.38 90 SER A O 1
ATOM 688 N N . ASP A 1 91 ? -2.041 5.592 -25.598 1.00 50.91 91 ASP A N 1
ATOM 689 C CA . ASP A 1 91 ? -1.004 5.388 -24.570 1.00 50.91 91 ASP A CA 1
ATOM 690 C C . ASP A 1 91 ? -1.552 5.086 -23.158 1.00 50.91 91 ASP A C 1
ATOM 692 O O . ASP A 1 91 ? -0.785 5.021 -22.191 1.00 50.91 91 ASP A O 1
ATOM 696 N N . SER A 1 92 ? -2.866 4.838 -23.022 1.00 54.75 92 SER A N 1
ATOM 697 C CA . SER A 1 92 ? -3.440 4.389 -21.750 1.00 54.75 92 SER A CA 1
ATOM 698 C C . SER A 1 92 ? -2.764 3.086 -21.322 1.00 54.75 92 SER A C 1
ATOM 700 O O . SER A 1 92 ? -2.587 2.140 -22.097 1.00 54.75 92 SER A O 1
ATOM 702 N N . LEU A 1 93 ? -2.333 3.012 -20.064 1.00 63.09 93 LEU A N 1
ATOM 703 C CA . LEU A 1 93 ? -1.713 1.798 -19.545 1.00 63.09 93 LEU A CA 1
ATOM 704 C C . LEU A 1 93 ? -2.743 0.688 -19.294 1.00 63.09 93 LEU A C 1
ATOM 706 O O . LEU A 1 93 ? -2.309 -0.369 -18.866 1.00 63.09 93 LEU A O 1
ATOM 710 N N . GLY A 1 94 ? -4.033 0.893 -19.589 1.00 60.59 94 GLY A N 1
ATOM 711 C CA . GLY A 1 94 ? -5.179 0.041 -19.244 1.00 60.59 94 GLY A CA 1
ATOM 712 C C . GLY A 1 94 ? -4.857 -1.444 -19.084 1.00 60.59 94 GLY A C 1
ATOM 713 O O . GLY A 1 94 ? -4.876 -2.214 -20.045 1.00 60.59 94 GLY A O 1
ATOM 714 N N . ALA A 1 95 ? -4.533 -1.837 -17.852 1.00 72.69 95 ALA A N 1
ATOM 715 C CA . ALA A 1 95 ? -4.484 -3.232 -17.452 1.00 72.69 95 ALA A CA 1
ATOM 716 C C . ALA A 1 95 ? -5.909 -3.659 -17.067 1.00 72.69 95 ALA A C 1
ATOM 718 O O . ALA A 1 95 ? -6.675 -2.819 -16.597 1.00 72.69 95 ALA A O 1
ATOM 719 N N . PRO A 1 96 ? -6.287 -4.938 -17.216 1.00 83.06 96 PRO A N 1
ATOM 720 C CA . PRO A 1 96 ? -7.596 -5.386 -16.759 1.00 83.06 96 PRO A CA 1
ATOM 721 C C . PRO A 1 96 ? -7.672 -5.277 -15.228 1.00 83.06 96 PRO A C 1
ATOM 723 O O . PRO A 1 96 ? -7.036 -6.043 -14.497 1.00 83.06 96 PRO A O 1
ATOM 726 N N . THR A 1 97 ? -8.464 -4.321 -14.735 1.00 90.50 97 THR A N 1
ATOM 727 C CA . THR A 1 97 ? -8.570 -3.985 -13.306 1.00 90.50 97 THR A CA 1
ATOM 728 C C . THR A 1 97 ? -9.983 -4.120 -12.718 1.00 90.50 97 THR A C 1
ATOM 730 O O . THR A 1 97 ? -10.371 -3.307 -11.879 1.00 90.50 97 THR A O 1
ATOM 733 N N . PRO A 1 98 ? -10.764 -5.176 -13.033 1.00 92.62 98 PRO A N 1
ATOM 734 C CA . PRO A 1 98 ? -12.197 -5.223 -12.724 1.00 92.62 98 PRO A CA 1
ATOM 735 C C . PRO A 1 98 ? -12.545 -5.060 -11.238 1.00 92.62 98 PRO A C 1
ATOM 737 O O . PRO A 1 98 ? -13.642 -4.614 -10.912 1.00 92.62 98 PRO A O 1
ATOM 740 N N . PHE A 1 99 ? -11.644 -5.427 -10.319 1.00 94.50 99 PHE A N 1
ATOM 741 C CA . PHE A 1 99 ? -11.878 -5.201 -8.897 1.00 94.50 99 PHE A CA 1
ATOM 742 C C . PHE A 1 99 ? -11.650 -3.740 -8.517 1.00 94.50 99 PHE A C 1
ATOM 744 O O . PHE A 1 99 ? -12.510 -3.159 -7.861 1.00 94.50 99 PHE A O 1
ATOM 751 N N . LEU A 1 100 ? -10.547 -3.126 -8.947 1.00 92.12 100 LEU A N 1
ATOM 752 C CA . LEU A 1 100 ? -10.315 -1.699 -8.706 1.00 92.12 100 LEU A CA 1
ATOM 753 C C . LEU A 1 100 ? -11.392 -0.842 -9.385 1.00 92.12 100 LEU A C 1
ATOM 755 O O . LEU A 1 100 ? -11.912 0.075 -8.758 1.00 92.12 100 LEU A O 1
ATOM 759 N N . ASP A 1 101 ? -11.816 -1.211 -10.595 1.00 90.31 101 ASP A N 1
ATOM 760 C CA . ASP A 1 101 ? -12.910 -0.552 -11.317 1.00 90.31 101 ASP A CA 1
ATOM 761 C C . ASP A 1 101 ? -14.274 -0.742 -10.633 1.00 90.31 101 ASP A C 1
ATOM 763 O O . ASP A 1 101 ? -15.213 0.021 -10.870 1.00 90.31 101 ASP A O 1
ATOM 767 N N . SER A 1 102 ? -14.429 -1.755 -9.778 1.00 91.56 102 SER A N 1
ATOM 768 C CA . SER A 1 102 ? -15.660 -1.943 -9.000 1.00 91.56 102 SER A CA 1
ATOM 769 C C . SER A 1 102 ? -15.769 -0.994 -7.803 1.00 91.56 102 SER A C 1
ATOM 771 O O . SER A 1 102 ? -16.873 -0.780 -7.302 1.00 91.56 102 SER A O 1
ATOM 773 N N . LEU A 1 103 ? -14.652 -0.409 -7.356 1.00 89.88 103 LEU A N 1
ATOM 774 C CA . LEU A 1 103 ? -14.631 0.529 -6.238 1.00 89.88 103 LEU A CA 1
ATOM 775 C C . LEU A 1 103 ? -15.153 1.906 -6.671 1.00 89.88 103 LEU A C 1
ATOM 777 O O . LEU A 1 103 ? -15.099 2.284 -7.844 1.00 89.88 103 LEU A O 1
ATOM 781 N N . ALA A 1 104 ? -15.649 2.686 -5.709 1.00 81.88 104 ALA A N 1
ATOM 782 C CA . ALA A 1 104 ? -15.964 4.087 -5.955 1.00 81.88 104 ALA A CA 1
ATOM 783 C C . ALA A 1 104 ? -14.668 4.853 -6.278 1.00 81.88 104 ALA A C 1
ATOM 785 O O . ALA A 1 104 ? -13.755 4.913 -5.453 1.00 81.88 104 ALA A O 1
ATOM 786 N N . GLY A 1 105 ? -14.584 5.409 -7.488 1.00 79.31 105 GLY A N 1
ATOM 787 C CA . GLY A 1 105 ? -13.440 6.201 -7.939 1.00 79.31 105 GLY A CA 1
ATOM 788 C C . GLY A 1 105 ? -13.445 7.631 -7.390 1.00 79.31 105 GLY A C 1
ATOM 789 O O . GLY A 1 105 ? -14.465 8.129 -6.912 1.00 79.31 105 GLY A O 1
ATOM 790 N N . GLY A 1 106 ? -12.302 8.311 -7.494 1.00 77.75 106 GLY A N 1
ATOM 791 C CA . GLY A 1 106 ? -12.154 9.716 -7.111 1.00 77.75 106 GLY A CA 1
ATOM 792 C C . GLY A 1 106 ? -11.021 10.414 -7.863 1.00 77.75 106 GLY A C 1
ATOM 793 O O . GLY A 1 106 ? -10.200 9.770 -8.508 1.00 77.75 106 GLY A O 1
ATOM 794 N N . THR A 1 107 ? -10.966 11.742 -7.759 1.00 82.50 107 THR A N 1
ATOM 795 C CA . THR A 1 107 ? -9.957 12.609 -8.400 1.00 82.50 107 THR A CA 1
ATOM 796 C C . THR A 1 107 ? -8.868 13.040 -7.411 1.00 82.50 107 THR A C 1
ATOM 798 O O . THR A 1 107 ? -8.420 14.186 -7.417 1.00 82.50 107 THR A O 1
ATOM 801 N N . ALA A 1 108 ? -8.512 12.159 -6.472 1.00 85.75 108 ALA A N 1
ATOM 802 C CA . ALA A 1 108 ? -7.560 12.481 -5.415 1.00 85.75 108 ALA A CA 1
ATOM 803 C C . ALA A 1 108 ? -6.148 12.673 -5.988 1.00 85.75 108 ALA A C 1
ATOM 805 O O . ALA A 1 108 ? -5.700 11.899 -6.831 1.00 85.75 108 ALA A O 1
ATOM 806 N N . ILE A 1 109 ? -5.438 13.685 -5.489 1.00 88.69 109 ILE A N 1
ATOM 807 C CA . ILE A 1 109 ? -4.066 14.003 -5.891 1.00 88.69 109 ILE A CA 1
ATOM 808 C C . ILE A 1 109 ? -3.148 13.782 -4.690 1.00 88.69 109 ILE A C 1
ATOM 810 O O . ILE A 1 109 ? -3.430 14.255 -3.586 1.00 88.69 109 ILE A O 1
ATOM 814 N N . ALA A 1 110 ? -2.045 13.061 -4.901 1.00 89.56 110 ALA A N 1
ATOM 815 C CA . ALA A 1 110 ? -1.038 12.862 -3.868 1.00 89.56 110 ALA A CA 1
ATOM 816 C C . ALA A 1 110 ? -0.334 14.197 -3.546 1.00 89.56 110 ALA A C 1
ATOM 818 O O . ALA A 1 110 ? 0.098 14.897 -4.462 1.00 89.56 110 ALA A O 1
ATOM 819 N N . PRO A 1 111 ? -0.149 14.553 -2.262 1.00 90.00 111 PRO A N 1
ATOM 820 C CA . PRO A 1 111 ? 0.472 15.822 -1.874 1.00 90.00 111 PRO A CA 1
ATOM 821 C C . PRO A 1 111 ? 1.981 15.878 -2.169 1.00 90.00 111 PRO A C 1
ATOM 823 O O . PRO A 1 111 ? 2.599 16.931 -2.016 1.00 90.00 111 PRO A O 1
ATOM 826 N N . ALA A 1 112 ? 2.581 14.754 -2.571 1.00 88.69 112 ALA A N 1
ATOM 827 C CA . ALA A 1 112 ? 3.944 14.660 -3.069 1.00 88.69 112 ALA A CA 1
ATOM 828 C C . ALA A 1 112 ? 4.101 13.458 -4.011 1.00 88.69 112 ALA A C 1
ATOM 830 O O . ALA A 1 112 ? 3.411 12.451 -3.871 1.00 88.69 112 ALA A O 1
ATOM 831 N N . THR A 1 113 ? 5.079 13.527 -4.915 1.00 85.75 113 THR A N 1
ATOM 832 C CA . THR A 1 113 ? 5.388 12.479 -5.907 1.00 85.75 113 THR A CA 1
ATOM 833 C C . THR A 1 113 ? 6.397 11.436 -5.408 1.00 85.75 113 THR A C 1
ATOM 835 O O . THR A 1 113 ? 7.045 10.752 -6.206 1.00 85.75 113 THR A O 1
ATOM 838 N N . TRP A 1 114 ? 6.602 11.359 -4.091 1.00 86.50 114 TRP A N 1
ATOM 839 C CA . TRP A 1 114 ? 7.535 10.438 -3.447 1.00 86.50 114 TRP A CA 1
ATOM 840 C C . TRP A 1 114 ? 6.883 9.790 -2.227 1.00 86.50 114 TRP A C 1
ATOM 842 O O . TRP A 1 114 ? 6.154 10.452 -1.481 1.00 86.50 114 TRP A O 1
ATOM 852 N N . THR A 1 115 ? 7.166 8.502 -2.014 1.00 87.62 115 THR A N 1
ATOM 853 C CA . THR A 1 115 ? 6.494 7.652 -1.025 1.00 87.62 115 THR A CA 1
ATOM 854 C C . THR A 1 115 ? 6.523 8.264 0.371 1.00 87.62 115 THR A C 1
ATOM 856 O O . THR A 1 115 ? 5.467 8.426 0.972 1.00 87.62 115 THR A O 1
ATOM 859 N N . VAL A 1 116 ? 7.694 8.681 0.871 1.00 87.88 116 VAL A N 1
ATOM 860 C CA . VAL A 1 116 ? 7.859 9.217 2.237 1.00 87.88 116 VAL A CA 1
ATOM 861 C C . VAL A 1 116 ? 6.939 10.415 2.530 1.00 87.88 116 VAL A C 1
ATOM 863 O O . VAL A 1 116 ? 6.112 10.301 3.444 1.00 87.88 116 VAL A O 1
ATOM 866 N N . PRO A 1 117 ? 7.026 11.550 1.804 1.00 88.38 117 PRO A N 1
ATOM 867 C CA . PRO A 1 117 ? 6.154 12.689 2.067 1.00 88.38 117 PRO A CA 1
ATOM 868 C C . PRO A 1 117 ? 4.685 12.359 1.800 1.00 88.38 117 PRO A C 1
ATOM 870 O O . PRO A 1 117 ? 3.834 12.748 2.593 1.00 88.38 117 PRO A O 1
ATOM 873 N N . SER A 1 118 ? 4.380 11.584 0.752 1.00 90.88 118 SER A N 1
ATOM 874 C CA . SER A 1 118 ? 2.997 11.248 0.399 1.00 90.88 118 SER A CA 1
ATOM 875 C C . SER A 1 118 ? 2.295 10.445 1.498 1.00 90.88 118 SER A C 1
ATOM 877 O O . SER A 1 118 ? 1.202 10.809 1.934 1.00 90.88 118 SER A O 1
ATOM 879 N N . VAL A 1 119 ? 2.910 9.360 1.986 1.00 91.62 119 VAL A N 1
ATOM 880 C CA . VAL A 1 119 ? 2.283 8.512 3.017 1.00 91.62 119 VAL A CA 1
ATOM 881 C C . VAL A 1 119 ? 2.279 9.175 4.390 1.00 91.62 119 VAL A C 1
ATOM 883 O O . VAL A 1 119 ? 1.371 8.931 5.185 1.00 91.62 119 VAL A O 1
ATOM 886 N N . THR A 1 120 ? 3.261 10.038 4.666 1.00 90.31 120 THR A N 1
ATOM 887 C CA . THR A 1 120 ? 3.262 10.835 5.896 1.00 90.31 120 THR A CA 1
ATOM 888 C C . THR A 1 120 ? 2.081 11.795 5.888 1.00 90.31 120 THR A C 1
ATOM 890 O O . THR A 1 120 ? 1.313 11.795 6.848 1.00 90.31 120 THR A O 1
ATOM 893 N N . SER A 1 121 ? 1.874 12.529 4.789 1.00 91.31 121 SER A N 1
ATOM 894 C CA . SER A 1 121 ? 0.725 13.425 4.634 1.00 91.31 121 SER A CA 1
ATOM 895 C C . SER A 1 121 ? -0.608 12.688 4.774 1.00 91.31 121 SER A C 1
ATOM 897 O O . SER A 1 121 ? -1.505 13.174 5.459 1.00 91.31 121 SER A O 1
ATOM 899 N N . LEU A 1 122 ? -0.725 11.485 4.196 1.00 91.38 122 LEU A N 1
ATOM 900 C CA . LEU A 1 122 ? -1.929 10.655 4.309 1.00 91.38 122 LEU A CA 1
ATOM 901 C C . LEU A 1 122 ? -2.298 10.345 5.771 1.00 91.38 122 LEU A C 1
ATOM 903 O O . LEU A 1 122 ? -3.476 10.357 6.120 1.00 91.38 12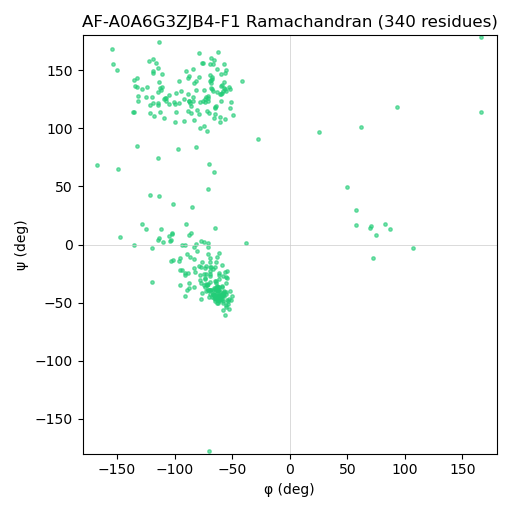2 LEU A O 1
ATOM 907 N N . LEU A 1 123 ? -1.315 10.070 6.636 1.00 90.31 123 LEU A N 1
ATOM 908 C CA . LEU A 1 123 ? -1.578 9.710 8.035 1.00 90.31 123 LEU A CA 1
ATOM 909 C C . LEU A 1 123 ? -1.612 10.890 9.005 1.00 90.31 123 LEU A C 1
ATOM 911 O O . LEU A 1 123 ? -2.217 10.767 10.076 1.00 90.31 123 LEU A O 1
ATOM 915 N N . THR A 1 124 ? -0.956 12.003 8.688 1.00 88.81 124 THR A N 1
ATOM 916 C CA . THR A 1 124 ? -0.960 13.197 9.545 1.00 88.81 124 THR A CA 1
ATOM 917 C C . THR A 1 124 ? -2.045 14.196 9.161 1.00 88.81 124 THR A C 1
ATOM 919 O O . THR A 1 124 ? -2.423 15.010 9.998 1.00 88.81 124 THR A O 1
ATOM 922 N N . GLY A 1 125 ? -2.549 14.149 7.924 1.00 90.69 125 GLY A N 1
ATOM 923 C CA . GLY A 1 125 ? -3.430 15.180 7.371 1.00 90.69 125 GLY A CA 1
ATOM 924 C C . GLY A 1 125 ? -2.715 16.510 7.106 1.00 90.69 125 GLY A C 1
ATOM 925 O O . GLY A 1 125 ? -3.367 17.533 6.919 1.00 90.69 125 GLY A O 1
ATOM 926 N N . GLN A 1 126 ? -1.380 16.520 7.119 1.00 89.94 126 GLN A N 1
ATOM 927 C CA . GLN A 1 126 ? -0.561 17.711 6.910 1.00 89.94 126 GLN A CA 1
ATOM 928 C C . GLN A 1 126 ? 0.174 17.630 5.577 1.00 89.94 126 GLN A C 1
ATOM 930 O O . GLN A 1 126 ? 0.601 16.558 5.175 1.00 89.94 126 GLN A O 1
ATOM 935 N N . TYR A 1 127 ? 0.386 18.768 4.922 1.00 90.94 127 TYR A N 1
ATOM 936 C CA . TYR A 1 127 ? 1.242 18.838 3.739 1.00 90.94 127 TYR A CA 1
ATOM 937 C C . TYR A 1 127 ? 2.729 18.610 4.070 1.00 90.94 127 TYR A C 1
ATOM 939 O O . TYR A 1 127 ? 3.147 18.850 5.210 1.00 90.94 127 TYR A O 1
ATOM 947 N N . PRO A 1 128 ? 3.558 18.261 3.064 1.00 88.62 128 PRO A N 1
ATOM 948 C CA . PRO A 1 128 ? 4.983 18.004 3.253 1.00 88.62 128 PRO A CA 1
ATOM 949 C C . PRO A 1 128 ? 5.760 19.102 3.978 1.00 88.62 128 PRO A C 1
ATOM 951 O O . PRO A 1 128 ? 6.578 18.803 4.848 1.00 88.62 128 PRO A O 1
ATOM 954 N N . HIS A 1 129 ? 5.457 20.369 3.685 1.00 86.81 129 HIS A N 1
ATOM 955 C CA . HIS A 1 129 ? 6.105 21.519 4.322 1.00 86.81 129 HIS A CA 1
ATOM 956 C C . HIS A 1 129 ? 5.758 21.681 5.813 1.00 86.81 129 HIS A C 1
ATOM 958 O O . HIS A 1 129 ? 6.504 22.339 6.528 1.00 86.81 129 HIS A O 1
ATOM 964 N N . ASN A 1 130 ? 4.661 21.080 6.290 1.00 87.00 130 ASN A N 1
ATOM 965 C CA . ASN A 1 130 ? 4.242 21.148 7.693 1.00 87.00 130 ASN A CA 1
ATOM 966 C C . ASN A 1 130 ? 4.819 19.994 8.517 1.00 87.00 130 ASN A C 1
ATOM 968 O O . ASN A 1 130 ? 5.327 20.211 9.612 1.00 87.00 130 ASN A O 1
ATOM 972 N N . HIS A 1 131 ? 4.777 18.765 7.990 1.00 85.56 131 HIS A N 1
ATOM 973 C CA . HIS A 1 131 ? 5.255 17.593 8.732 1.00 85.56 131 HIS A CA 1
ATOM 974 C C . HIS A 1 131 ? 6.761 17.331 8.576 1.00 85.56 131 HIS A C 1
ATOM 976 O O . HIS A 1 131 ? 7.307 16.448 9.237 1.00 85.56 131 HIS A O 1
ATOM 982 N N . GLY A 1 132 ? 7.437 18.016 7.650 1.00 81.75 132 GLY A N 1
ATOM 983 C CA . GLY A 1 132 ? 8.894 17.986 7.493 1.00 81.75 132 GLY A CA 1
ATOM 984 C C . GLY A 1 132 ? 9.490 16.694 6.924 1.00 81.75 132 GLY A C 1
ATOM 985 O O . GLY A 1 132 ? 10.659 16.707 6.559 1.00 81.75 132 GLY A O 1
ATOM 986 N N . ALA A 1 133 ? 8.728 15.595 6.813 1.00 82.12 133 ALA A N 1
ATOM 987 C CA . ALA A 1 133 ? 9.130 14.345 6.144 1.00 82.12 133 ALA A CA 1
ATOM 988 C C . ALA A 1 133 ? 9.345 14.501 4.621 1.00 82.12 133 ALA A C 1
ATOM 990 O O . ALA A 1 133 ? 8.649 13.908 3.800 1.00 82.12 133 ALA A O 1
ATOM 991 N N . ILE A 1 134 ? 10.317 15.329 4.264 1.00 77.38 134 ILE A N 1
ATOM 992 C CA . ILE A 1 134 ? 10.869 15.570 2.937 1.00 77.38 134 ILE A CA 1
ATOM 993 C C . ILE A 1 134 ? 12.351 15.183 2.969 1.00 77.38 134 ILE A C 1
ATOM 995 O O . ILE A 1 134 ? 12.950 15.117 4.044 1.00 77.38 134 ILE A O 1
ATOM 999 N N . ARG A 1 135 ? 12.953 14.928 1.805 1.00 69.19 135 ARG A N 1
ATOM 1000 C CA . ARG A 1 135 ? 14.408 14.757 1.712 1.00 69.19 135 ARG A CA 1
ATOM 1001 C C . ARG A 1 135 ? 15.069 16.080 2.121 1.00 69.19 135 ARG A C 1
ATOM 1003 O O . ARG A 1 135 ? 14.647 17.128 1.645 1.00 69.19 135 ARG A O 1
ATOM 1010 N N . GLN A 1 136 ? 16.054 16.020 3.014 1.00 60.22 136 GLN A N 1
ATOM 1011 C CA . GLN A 1 136 ? 16.719 17.200 3.589 1.00 60.22 136 GLN A CA 1
ATOM 1012 C C . GLN A 1 136 ? 18.113 17.465 2.989 1.00 60.22 136 GLN A C 1
ATOM 1014 O O . GLN A 1 136 ? 18.796 18.377 3.441 1.00 60.22 136 GLN A O 1
ATOM 1019 N N . THR A 1 137 ? 18.556 16.675 2.005 1.00 55.50 137 THR A N 1
ATOM 1020 C CA . THR A 1 137 ? 19.910 16.766 1.440 1.00 55.50 137 THR A CA 1
ATOM 1021 C C . THR A 1 137 ? 19.894 16.884 -0.083 1.00 55.50 137 THR A C 1
ATOM 1023 O O . THR A 1 137 ? 19.196 16.128 -0.771 1.00 55.50 137 THR A O 1
ATOM 1026 N N . ASP A 1 138 ? 20.700 17.825 -0.580 1.00 49.59 138 ASP A N 1
ATOM 1027 C CA . ASP A 1 138 ? 21.006 18.020 -2.004 1.00 49.59 138 ASP A CA 1
ATOM 1028 C C . ASP A 1 138 ? 22.049 17.002 -2.509 1.00 49.59 138 ASP A C 1
ATOM 1030 O O . ASP A 1 138 ? 22.139 16.748 -3.710 1.00 49.59 138 ASP A O 1
ATOM 1034 N N . ASP A 1 139 ? 22.796 16.376 -1.593 1.00 49.56 139 ASP A N 1
ATOM 1035 C CA . ASP A 1 139 ? 23.812 15.378 -1.915 1.00 49.56 139 ASP A CA 1
ATOM 1036 C C . ASP A 1 139 ? 23.166 14.019 -2.222 1.00 49.56 139 ASP A C 1
ATOM 1038 O O . ASP A 1 139 ? 22.393 13.446 -1.444 1.00 49.56 139 ASP A O 1
ATOM 1042 N N . PHE A 1 140 ? 23.464 13.523 -3.419 1.00 43.25 140 PHE A N 1
ATOM 1043 C CA . PHE A 1 140 ? 22.948 12.295 -4.023 1.00 43.25 140 PHE A CA 1
ATOM 1044 C C . PHE A 1 140 ? 23.747 11.054 -3.588 1.00 43.25 140 PHE A C 1
ATOM 1046 O O . PHE A 1 140 ? 23.913 10.126 -4.371 1.00 43.25 140 PHE A O 1
ATOM 1053 N N . GLU A 1 141 ? 24.293 11.022 -2.371 1.00 45.06 141 GLU A N 1
ATOM 1054 C CA . GLU A 1 141 ? 24.973 9.809 -1.913 1.00 45.06 141 GLU A CA 1
ATOM 1055 C C . GLU A 1 141 ? 23.916 8.727 -1.627 1.00 45.06 141 GLU A C 1
ATOM 1057 O O . GLU A 1 141 ? 23.041 8.881 -0.774 1.00 45.06 141 GLU A O 1
ATOM 1062 N N . ASP A 1 142 ? 23.965 7.645 -2.413 1.00 45.22 142 ASP A N 1
ATOM 1063 C CA . ASP A 1 142 ? 23.016 6.515 -2.473 1.00 45.22 142 ASP A CA 1
ATOM 1064 C C . ASP A 1 142 ? 22.952 5.664 -1.189 1.00 45.22 142 ASP A C 1
ATOM 1066 O O . ASP A 1 142 ? 22.427 4.545 -1.174 1.00 45.22 142 ASP A O 1
ATOM 1070 N N . SER A 1 143 ? 23.492 6.160 -0.079 1.00 46.22 143 SER A N 1
ATOM 1071 C CA . SER A 1 143 ? 23.432 5.445 1.179 1.00 46.22 143 SER A CA 1
ATOM 1072 C C . SER A 1 143 ? 22.013 5.557 1.750 1.00 46.22 143 SER A C 1
ATOM 1074 O O . SER A 1 143 ? 21.462 6.635 1.981 1.00 46.22 143 SER A O 1
ATOM 1076 N N . VAL A 1 144 ? 21.390 4.405 2.015 1.00 45.28 144 VAL A N 1
ATOM 1077 C CA . VAL A 1 144 ? 20.104 4.318 2.730 1.00 45.28 144 VAL A CA 1
ATOM 1078 C C . VAL A 1 144 ? 20.181 5.050 4.080 1.00 45.28 144 VAL A C 1
ATOM 1080 O O . VAL A 1 144 ? 19.155 5.483 4.592 1.00 45.28 144 VAL A O 1
ATOM 1083 N N . ALA A 1 145 ? 21.379 5.236 4.645 1.00 43.03 145 ALA A N 1
ATOM 1084 C CA . ALA A 1 145 ? 21.595 5.997 5.869 1.00 43.03 145 ALA A CA 1
ATOM 1085 C C . ALA A 1 145 ? 21.414 7.519 5.679 1.00 43.03 145 ALA A C 1
ATOM 1087 O O . ALA A 1 145 ? 20.838 8.153 6.562 1.00 43.03 145 ALA A O 1
ATOM 1088 N N . ASP A 1 146 ? 21.788 8.084 4.526 1.00 42.16 146 ASP A N 1
ATOM 1089 C CA . ASP A 1 146 ? 21.652 9.522 4.228 1.00 42.16 146 ASP A CA 1
ATOM 1090 C C . ASP A 1 146 ? 20.240 9.903 3.753 1.00 42.16 146 ASP A C 1
ATOM 1092 O O . ASP A 1 146 ? 19.775 11.026 3.955 1.00 42.16 146 ASP A O 1
ATOM 1096 N N . VAL A 1 147 ? 19.488 8.938 3.212 1.00 44.34 147 VAL A N 1
ATOM 1097 C CA . VAL A 1 147 ? 18.064 9.100 2.854 1.00 44.34 147 VAL A CA 1
ATOM 1098 C C . VAL A 1 147 ? 17.161 9.229 4.095 1.00 44.34 147 VAL A C 1
ATOM 1100 O O . VAL A 1 147 ? 16.042 9.738 4.000 1.00 44.34 147 VAL A O 1
ATOM 1103 N N . ILE A 1 148 ? 17.625 8.806 5.278 1.00 49.09 148 ILE A N 1
ATOM 1104 C CA . ILE A 1 148 ? 16.813 8.713 6.505 1.00 49.09 148 ILE A CA 1
ATOM 1105 C C . ILE A 1 148 ? 17.296 9.720 7.559 1.00 49.09 148 ILE A C 1
ATOM 1107 O O . ILE A 1 148 ? 17.266 9.473 8.762 1.00 49.09 148 ILE A O 1
ATOM 1111 N N . GLY A 1 149 ? 17.609 10.939 7.133 1.00 42.72 149 GLY A N 1
ATOM 1112 C CA . GLY A 1 149 ? 17.334 12.116 7.953 1.00 42.72 149 GLY A CA 1
ATOM 1113 C C . GLY A 1 149 ? 15.828 12.388 8.007 1.00 42.72 149 GLY A C 1
ATOM 1114 O O . GLY A 1 149 ? 15.415 13.509 7.739 1.00 42.72 149 GLY A O 1
ATOM 1115 N N . LEU A 1 150 ? 14.983 11.374 8.263 1.00 52.91 150 LEU A N 1
ATOM 1116 C CA . LEU A 1 150 ? 13.558 11.615 8.477 1.00 52.91 150 LEU A CA 1
ATOM 1117 C C . LEU A 1 150 ? 13.472 12.432 9.765 1.00 52.91 150 LEU A C 1
ATOM 1119 O O . LEU A 1 150 ? 13.817 11.892 10.825 1.00 52.91 150 LEU A O 1
ATOM 1123 N N . PRO A 1 151 ? 13.065 13.714 9.715 1.00 47.53 151 PRO A N 1
ATOM 1124 C CA . PRO A 1 151 ? 12.923 14.480 10.936 1.00 47.53 151 PRO A CA 1
ATOM 1125 C C . PRO A 1 151 ? 11.983 13.726 11.874 1.00 47.53 151 PRO A C 1
ATOM 1127 O O . PRO A 1 151 ? 11.116 12.977 11.400 1.00 47.53 151 PRO A O 1
ATOM 1130 N N . PRO A 1 152 ? 12.158 13.871 13.200 1.00 51.06 152 PRO A N 1
ATOM 1131 C CA . PRO A 1 152 ? 11.261 13.254 14.157 1.00 51.06 152 PRO A CA 1
ATOM 1132 C C . PRO A 1 152 ? 9.836 13.591 13.740 1.00 51.06 152 PRO A C 1
ATOM 1134 O O . PRO A 1 152 ? 9.420 14.746 13.745 1.00 51.06 152 PRO A O 1
ATOM 1137 N N . THR A 1 153 ? 9.119 12.559 13.301 1.00 56.03 153 THR A N 1
ATOM 1138 C CA . THR A 1 153 ? 7.719 12.668 12.923 1.00 56.03 153 THR A CA 1
ATOM 1139 C C . THR A 1 153 ? 7.015 13.352 14.089 1.00 56.03 153 THR A C 1
ATOM 1141 O O . THR A 1 153 ? 7.128 12.826 15.200 1.00 56.03 153 THR A O 1
ATOM 1144 N N . SER A 1 154 ? 6.357 14.491 13.854 1.00 60.00 154 SER A N 1
ATOM 1145 C CA . SER A 1 154 ? 5.751 15.308 14.913 1.00 60.00 154 SER A CA 1
ATOM 1146 C C . SER A 1 154 ? 5.041 14.442 15.963 1.00 60.00 154 SER A C 1
ATOM 1148 O O . SER A 1 154 ? 4.389 13.436 15.633 1.00 60.00 154 SER A O 1
ATOM 1150 N N . ASP A 1 155 ? 5.167 14.815 17.239 1.00 64.69 155 ASP A N 1
ATOM 1151 C CA . ASP A 1 155 ? 4.502 14.102 18.339 1.00 64.69 155 ASP A CA 1
ATOM 1152 C C . ASP A 1 155 ? 2.971 14.164 18.238 1.00 64.69 155 ASP A C 1
ATOM 1154 O O . ASP A 1 155 ? 2.280 13.388 18.901 1.00 64.69 155 ASP A O 1
ATOM 1158 N N . GLU A 1 156 ? 2.443 14.998 17.340 1.00 69.62 156 GLU A N 1
ATOM 1159 C CA . GLU A 1 156 ? 1.027 15.097 17.023 1.00 69.62 156 GLU A CA 1
ATOM 1160 C C . GLU A 1 156 ? 0.415 13.741 16.670 1.00 69.62 156 GLU A C 1
ATOM 1162 O O . GLU A 1 156 ? 0.961 12.921 15.916 1.00 69.62 156 GLU A O 1
ATOM 1167 N N . THR A 1 157 ? -0.766 13.512 17.231 1.00 77.88 157 THR A N 1
ATOM 1168 C CA . THR A 1 157 ? -1.544 12.300 17.021 1.00 77.88 157 THR A CA 1
ATOM 1169 C C . THR A 1 157 ? -2.175 12.322 15.629 1.00 77.88 157 THR A C 1
ATOM 1171 O O . THR A 1 157 ? -3.194 12.974 15.402 1.00 77.88 157 THR A O 1
ATOM 1174 N N . GLY A 1 158 ? -1.572 11.580 14.697 1.00 87.00 158 GLY A N 1
ATOM 1175 C CA . GLY A 1 158 ? -2.153 11.302 13.381 1.00 87.00 158 GLY A CA 1
ATOM 1176 C C . GLY A 1 158 ? -3.361 10.359 13.448 1.00 87.00 158 GLY A C 1
ATOM 1177 O O . GLY A 1 158 ? -3.752 9.895 14.524 1.00 87.00 158 GLY A O 1
ATOM 1178 N N . VAL A 1 159 ? -3.917 10.024 12.283 1.00 91.75 159 VAL A N 1
ATOM 1179 C CA . VAL A 1 159 ? -5.146 9.222 12.131 1.00 91.75 159 VAL A CA 1
ATOM 1180 C C . VAL A 1 159 ? -5.090 7.925 12.944 1.00 91.75 159 VAL A C 1
ATOM 1182 O O . VAL A 1 159 ? -5.994 7.646 13.728 1.00 91.75 159 VAL A O 1
ATOM 1185 N N . ALA A 1 160 ? -3.993 7.170 12.853 1.00 93.25 160 ALA A N 1
ATOM 1186 C CA . ALA A 1 160 ? -3.855 5.901 13.566 1.00 93.25 160 ALA A CA 1
ATOM 1187 C C . ALA A 1 160 ? -3.914 6.039 15.099 1.00 93.25 160 ALA A C 1
ATOM 1189 O O . ALA A 1 160 ? -4.514 5.204 15.776 1.00 93.25 160 ALA A O 1
ATOM 1190 N N . GLY A 1 161 ? -3.349 7.113 15.659 1.00 93.12 161 GLY A N 1
ATOM 1191 C CA . GLY A 1 161 ? -3.412 7.363 17.099 1.00 93.12 161 GLY A CA 1
ATOM 1192 C C . GLY A 1 161 ? -4.814 7.761 17.568 1.00 93.12 161 GLY A C 1
ATOM 1193 O O . GLY A 1 161 ? -5.218 7.367 18.657 1.00 93.12 161 GLY A O 1
ATOM 1194 N N . ARG A 1 162 ? -5.581 8.479 16.737 1.00 93.69 162 ARG A N 1
ATOM 1195 C CA . ARG A 1 162 ? -6.982 8.822 17.034 1.00 93.69 162 ARG A CA 1
ATOM 1196 C C . ARG A 1 162 ? -7.894 7.602 16.994 1.00 93.69 162 ARG A C 1
ATOM 1198 O O . ARG A 1 162 ? -8.682 7.417 17.910 1.00 93.69 162 ARG A O 1
ATOM 1205 N N . PHE A 1 163 ? -7.731 6.723 16.004 1.00 95.62 163 PHE A N 1
ATOM 1206 C CA . PHE A 1 163 ? -8.453 5.446 15.963 1.00 95.62 163 PHE A CA 1
ATOM 1207 C C . PHE A 1 163 ? -8.139 4.575 17.186 1.00 95.62 163 PHE A C 1
ATOM 1209 O O . PHE A 1 163 ? -9.050 4.031 17.804 1.00 95.62 163 PHE A O 1
ATOM 1216 N N . ALA A 1 164 ? -6.868 4.497 17.591 1.00 95.69 164 ALA A N 1
ATOM 1217 C CA . ALA A 1 164 ? -6.495 3.797 18.819 1.00 95.69 164 ALA A CA 1
ATOM 1218 C C . ALA A 1 164 ? -7.112 4.443 20.073 1.00 95.69 164 ALA A C 1
ATOM 1220 O O . ALA A 1 164 ? -7.623 3.739 20.939 1.00 95.69 164 ALA A O 1
ATOM 1221 N N . GLY A 1 165 ? -7.121 5.778 20.142 1.00 94.75 165 GLY A N 1
ATOM 1222 C CA . GLY A 1 165 ? -7.804 6.554 21.181 1.00 94.75 165 GLY A CA 1
ATOM 1223 C C . GLY A 1 165 ? -9.322 6.354 21.221 1.00 94.75 165 GLY A C 1
ATOM 1224 O O . GLY A 1 165 ? -9.936 6.466 22.279 1.00 94.75 165 GLY A O 1
ATOM 1225 N N . ALA A 1 166 ? -9.910 5.994 20.079 1.00 95.00 166 ALA A N 1
ATOM 1226 C CA . ALA A 1 166 ? -11.300 5.582 19.933 1.00 95.00 166 ALA A CA 1
ATOM 1227 C C . ALA A 1 166 ? -11.504 4.073 20.159 1.00 95.00 166 ALA A C 1
ATOM 1229 O O . ALA A 1 166 ? -12.588 3.575 19.891 1.00 95.00 166 ALA A O 1
ATOM 1230 N N . GLY A 1 167 ? -10.499 3.316 20.611 1.00 95.38 167 GLY A N 1
ATOM 1231 C CA . GLY A 1 167 ? -10.632 1.894 20.954 1.00 95.38 167 GLY A CA 1
ATOM 1232 C C . GLY A 1 167 ? -10.439 0.897 19.806 1.00 95.38 167 GLY A C 1
ATOM 1233 O O . GLY A 1 167 ? -10.774 -0.274 19.977 1.00 95.38 167 GLY A O 1
ATOM 1234 N N . TYR A 1 168 ? -9.905 1.317 18.656 1.00 97.12 168 TYR A N 1
ATOM 1235 C CA . TYR A 1 168 ? -9.543 0.395 17.574 1.00 97.12 168 TYR A CA 1
ATOM 1236 C C . TYR A 1 168 ? -8.178 -0.250 17.838 1.00 97.12 168 TYR A C 1
ATOM 1238 O O . TYR A 1 168 ? -7.218 0.423 18.219 1.00 97.12 168 TYR A O 1
ATOM 1246 N N . ASP A 1 169 ? -8.048 -1.538 17.526 1.00 97.81 169 ASP A N 1
ATOM 1247 C CA . ASP A 1 169 ? -6.738 -2.163 17.368 1.00 97.81 169 ASP A CA 1
ATOM 1248 C C . ASP A 1 169 ? -6.113 -1.673 16.052 1.00 97.81 169 ASP A C 1
ATOM 1250 O O . ASP A 1 169 ? -6.736 -1.768 14.992 1.00 97.81 169 ASP A O 1
ATOM 1254 N N . THR A 1 170 ? -4.882 -1.154 16.091 1.00 98.38 170 THR A N 1
ATOM 1255 C CA . THR A 1 170 ? -4.243 -0.564 14.903 1.00 98.38 170 THR A CA 1
ATOM 1256 C C . THR A 1 170 ? -3.055 -1.381 14.396 1.00 98.38 170 THR A C 1
ATOM 1258 O O . THR A 1 170 ? -2.185 -1.792 15.168 1.00 98.38 170 THR A O 1
ATOM 1261 N N . TYR A 1 171 ? -3.012 -1.610 13.084 1.00 98.56 171 TYR A N 1
ATOM 1262 C CA . TYR A 1 171 ? -1.996 -2.420 12.410 1.00 98.56 171 TYR A CA 1
ATOM 1263 C C . TYR A 1 171 ? -1.435 -1.721 11.177 1.00 98.56 171 TYR A C 1
ATOM 1265 O O . TYR A 1 171 ? -2.186 -1.108 10.421 1.00 98.56 171 TYR A O 1
ATOM 1273 N N . ALA A 1 172 ? -0.136 -1.884 10.934 1.00 98.31 172 ALA A N 1
ATOM 1274 C CA . ALA A 1 172 ? 0.478 -1.516 9.667 1.00 98.31 172 ALA A CA 1
ATOM 1275 C C . ALA A 1 172 ? 1.372 -2.628 9.098 1.00 98.31 172 ALA A C 1
ATOM 1277 O O . ALA A 1 172 ? 2.317 -3.073 9.749 1.00 98.31 172 ALA A O 1
ATOM 1278 N N . GLY A 1 173 ? 1.082 -3.058 7.870 1.00 98.12 173 GLY A N 1
ATOM 1279 C CA . GLY A 1 173 ? 1.853 -4.043 7.114 1.00 98.12 173 GLY A CA 1
ATOM 1280 C C . GLY A 1 173 ? 2.558 -3.407 5.918 1.00 98.12 173 GLY A C 1
ATOM 1281 O O . GLY A 1 173 ? 1.945 -2.630 5.191 1.00 98.12 173 GLY A O 1
ATOM 1282 N N . PHE A 1 174 ? 3.826 -3.751 5.695 1.00 97.00 174 PHE A N 1
ATOM 1283 C CA . PHE A 1 174 ? 4.669 -3.125 4.675 1.00 97.00 174 PHE A CA 1
ATOM 1284 C C . PHE A 1 174 ? 5.404 -4.162 3.827 1.00 97.00 174 PHE A C 1
ATOM 1286 O O . PHE A 1 174 ? 6.116 -5.006 4.376 1.00 97.00 174 PHE A O 1
ATOM 1293 N N . GLY A 1 175 ? 5.277 -4.048 2.502 1.00 94.88 175 GLY A N 1
ATOM 1294 C CA . GLY A 1 175 ? 6.083 -4.787 1.521 1.00 94.88 175 GLY A CA 1
ATOM 1295 C C . GLY A 1 175 ? 7.451 -4.157 1.221 1.00 94.88 175 GLY A C 1
ATOM 1296 O O . GLY A 1 175 ? 8.217 -4.706 0.439 1.00 94.88 175 GLY A O 1
ATOM 1297 N N . MET A 1 176 ? 7.768 -3.002 1.819 1.00 89.50 176 MET A N 1
ATOM 1298 C CA . MET A 1 176 ? 9.014 -2.261 1.592 1.00 89.50 176 MET A CA 1
ATOM 1299 C C . MET A 1 176 ? 9.439 -1.478 2.844 1.00 89.50 176 MET A C 1
ATOM 1301 O O . MET A 1 176 ? 8.602 -1.027 3.627 1.00 89.50 176 MET A O 1
ATOM 1305 N N . LEU A 1 177 ? 10.750 -1.286 3.023 1.00 89.00 177 LEU A N 1
ATOM 1306 C CA . LEU A 1 177 ? 11.344 -0.582 4.164 1.00 89.00 177 LEU A CA 1
ATOM 1307 C C . LEU A 1 177 ? 11.021 0.924 4.209 1.00 89.00 177 LEU A C 1
ATOM 1309 O O . LEU A 1 177 ? 10.732 1.454 5.279 1.00 89.00 177 LEU A O 1
ATOM 1313 N N . VAL A 1 178 ? 11.063 1.624 3.075 1.00 87.56 178 VAL A N 1
ATOM 1314 C CA . VAL A 1 178 ? 10.890 3.090 3.005 1.00 87.56 178 VAL A CA 1
ATOM 1315 C C . VAL A 1 178 ? 9.579 3.589 3.648 1.00 87.56 178 VAL A C 1
ATOM 1317 O O . VAL A 1 178 ? 9.646 4.428 4.552 1.00 87.56 178 VAL A O 1
ATOM 1320 N N . PRO A 1 179 ? 8.387 3.076 3.284 1.00 90.25 179 PRO A N 1
ATOM 1321 C CA . PRO A 1 179 ? 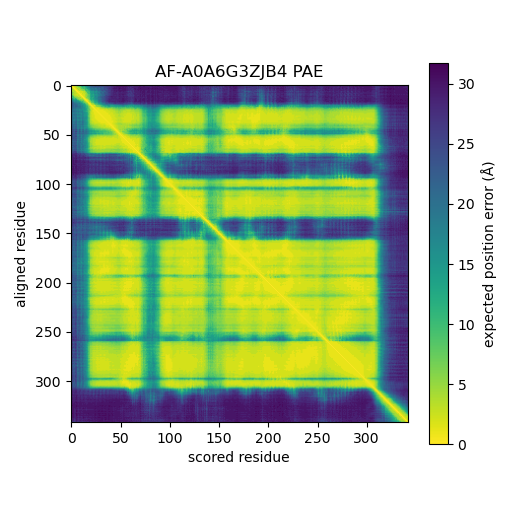7.133 3.471 3.934 1.00 90.25 179 PRO A CA 1
ATOM 1322 C C . PRO A 1 179 ? 7.071 3.049 5.409 1.00 90.25 179 PRO A C 1
ATOM 1324 O O . PRO A 1 179 ? 6.484 3.762 6.225 1.00 90.25 179 PRO A O 1
ATOM 1327 N N . PHE A 1 180 ? 7.706 1.930 5.786 1.00 92.12 180 PHE A N 1
ATOM 1328 C CA . PHE A 1 180 ? 7.806 1.529 7.190 1.00 92.12 180 PHE A CA 1
ATOM 1329 C C . PHE A 1 180 ? 8.556 2.582 8.007 1.00 92.12 180 PHE A C 1
ATOM 1331 O O . PHE A 1 180 ? 8.105 2.951 9.088 1.00 92.12 180 PHE A O 1
ATOM 1338 N N . LEU A 1 181 ? 9.674 3.103 7.498 1.00 86.81 181 LEU A N 1
ATOM 1339 C CA . LEU A 1 181 ? 10.457 4.119 8.200 1.00 86.81 181 LEU A CA 1
ATOM 1340 C C . LEU A 1 181 ? 9.644 5.396 8.427 1.00 86.81 181 LEU A C 1
ATOM 1342 O O . LEU A 1 181 ? 9.619 5.897 9.553 1.00 86.81 181 LEU A O 1
ATOM 1346 N N . ALA A 1 182 ? 8.915 5.849 7.402 1.00 86.69 182 ALA A N 1
ATOM 1347 C CA . ALA A 1 182 ? 8.044 7.022 7.476 1.00 86.69 182 ALA A CA 1
ATOM 1348 C C . ALA A 1 182 ? 6.950 6.886 8.551 1.00 86.69 182 ALA A C 1
ATOM 1350 O O . ALA A 1 182 ? 6.601 7.858 9.223 1.00 86.69 182 ALA A O 1
ATOM 1351 N N . LEU A 1 183 ? 6.417 5.675 8.734 1.00 89.75 183 LEU A N 1
ATOM 1352 C CA . LEU A 1 183 ? 5.239 5.433 9.571 1.00 89.75 183 LEU A CA 1
ATOM 1353 C C . LEU A 1 183 ? 5.541 4.678 10.877 1.00 89.75 183 LEU A C 1
ATOM 1355 O O . LEU A 1 183 ? 4.634 4.412 11.670 1.00 89.75 183 LEU A O 1
ATOM 1359 N N . SER A 1 184 ? 6.808 4.360 11.139 1.00 89.31 184 SER A N 1
ATOM 1360 C CA . SER A 1 184 ? 7.227 3.570 12.298 1.00 89.31 184 SER A CA 1
ATOM 1361 C C . SER A 1 184 ? 6.833 4.222 13.633 1.00 89.31 184 SER A C 1
ATOM 1363 O O . SER A 1 184 ? 7.194 5.355 13.961 1.00 89.31 184 SER A O 1
ATOM 1365 N N . GLY A 1 185 ? 6.088 3.475 14.451 1.00 90.06 185 GLY A N 1
ATOM 1366 C CA . GLY A 1 185 ? 5.598 3.939 15.753 1.00 90.06 185 GLY A CA 1
ATOM 1367 C C . GLY A 1 185 ? 4.323 4.780 15.684 1.00 90.06 185 GLY A C 1
ATOM 1368 O O . GLY A 1 185 ? 3.996 5.483 16.645 1.00 90.06 185 GLY A O 1
ATOM 1369 N N . ARG A 1 186 ? 3.599 4.718 14.558 1.00 91.44 186 ARG A N 1
ATOM 1370 C CA . ARG A 1 186 ? 2.264 5.313 14.392 1.00 91.44 186 ARG A CA 1
ATOM 1371 C C . ARG A 1 186 ? 1.125 4.314 14.633 1.00 91.44 186 ARG A C 1
ATOM 1373 O O . ARG A 1 186 ? 0.006 4.763 14.845 1.00 91.44 186 ARG A O 1
ATOM 1380 N N . PHE A 1 187 ? 1.410 3.010 14.664 1.00 96.06 187 PHE A N 1
ATOM 1381 C CA . PHE A 1 187 ? 0.432 1.933 14.880 1.00 96.06 187 PHE A CA 1
ATOM 1382 C C . PHE A 1 187 ? 0.791 1.063 16.089 1.00 96.06 187 PHE A C 1
ATOM 1384 O O . PHE A 1 187 ? 1.952 0.996 16.490 1.00 96.06 187 PHE A O 1
ATOM 1391 N N . ALA A 1 188 ? -0.191 0.369 16.663 1.00 96.62 188 ALA A N 1
ATOM 1392 C CA . ALA A 1 188 ? 0.028 -0.517 17.804 1.00 96.62 188 ALA A CA 1
ATOM 1393 C C . ALA A 1 188 ? 0.825 -1.776 17.439 1.00 96.62 188 ALA A C 1
ATOM 1395 O O . ALA A 1 188 ? 1.586 -2.275 18.271 1.00 96.62 188 ALA A O 1
ATOM 1396 N N . ALA A 1 189 ? 0.657 -2.269 16.211 1.00 97.94 189 ALA A N 1
ATOM 1397 C CA . ALA A 1 189 ? 1.393 -3.400 15.667 1.00 97.94 189 ALA A CA 1
ATOM 1398 C C . ALA A 1 189 ? 1.925 -3.088 14.263 1.00 97.94 189 ALA A C 1
ATOM 1400 O O . ALA A 1 189 ? 1.186 -2.588 13.413 1.00 97.94 189 ALA A O 1
ATOM 1401 N N . HIS A 1 190 ? 3.183 -3.440 14.005 1.00 97.50 190 HIS A N 1
ATOM 1402 C CA . HIS A 1 190 ? 3.798 -3.335 12.684 1.00 97.50 190 HIS A CA 1
ATOM 1403 C C . HIS A 1 190 ? 4.247 -4.701 12.169 1.00 97.50 190 HIS A C 1
ATOM 1405 O O . HIS A 1 190 ? 4.663 -5.578 12.930 1.00 97.50 190 HIS A O 1
ATOM 1411 N N . ARG A 1 191 ? 4.221 -4.851 10.847 1.00 97.44 191 ARG A N 1
ATOM 1412 C CA . ARG A 1 191 ? 4.790 -5.993 10.142 1.00 97.44 191 ARG A CA 1
ATOM 1413 C C . ARG A 1 191 ? 5.566 -5.517 8.926 1.00 97.44 191 ARG A C 1
ATOM 1415 O O . ARG A 1 191 ? 4.976 -4.997 7.985 1.00 97.44 191 ARG A O 1
ATOM 1422 N N . LEU A 1 192 ? 6.878 -5.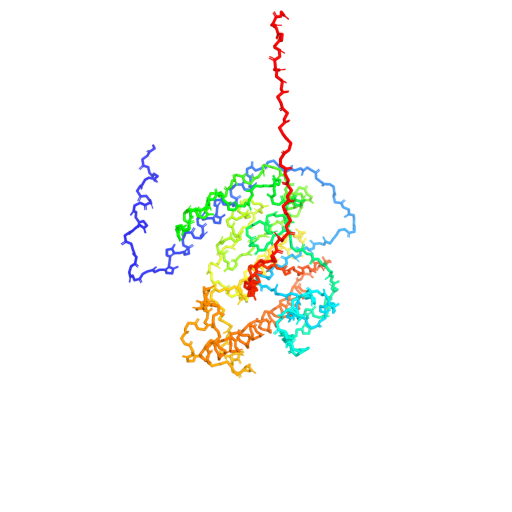707 8.948 1.00 94.56 192 LEU A N 1
ATOM 1423 C CA . LEU A 1 192 ? 7.767 -5.390 7.843 1.00 94.56 192 LEU A CA 1
ATOM 1424 C C . LEU A 1 192 ? 8.180 -6.681 7.141 1.00 94.56 192 LEU A C 1
ATOM 1426 O O . LEU A 1 192 ? 8.621 -7.656 7.757 1.00 94.56 192 LEU A O 1
ATOM 1430 N N . ARG A 1 193 ? 7.998 -6.677 5.827 1.00 89.81 193 ARG A N 1
ATOM 1431 C CA . ARG A 1 193 ? 8.450 -7.712 4.914 1.00 89.81 193 ARG A CA 1
ATOM 1432 C C . ARG A 1 193 ? 9.137 -7.014 3.750 1.00 89.81 193 ARG A C 1
ATOM 1434 O O . ARG A 1 193 ? 8.474 -6.700 2.769 1.00 89.81 193 ARG A O 1
ATOM 1441 N N . ALA A 1 194 ? 10.423 -6.702 3.899 1.00 82.81 194 ALA A N 1
ATOM 1442 C CA . ALA A 1 194 ? 11.175 -6.073 2.819 1.00 82.81 194 ALA A CA 1
ATOM 1443 C C . ALA A 1 194 ? 11.082 -6.923 1.536 1.00 82.81 194 ALA A C 1
ATOM 1445 O O . ALA A 1 194 ? 11.216 -8.147 1.595 1.00 82.81 194 ALA A O 1
ATOM 1446 N N . ASP A 1 195 ? 10.786 -6.265 0.415 1.00 82.94 195 ASP A N 1
ATOM 1447 C CA . ASP A 1 195 ? 10.636 -6.846 -0.926 1.00 82.94 195 ASP A CA 1
ATOM 1448 C C . ASP A 1 195 ? 9.578 -7.955 -1.034 1.00 82.94 195 ASP A C 1
ATOM 1450 O O . ASP A 1 195 ? 9.679 -8.880 -1.846 1.00 82.94 195 ASP A O 1
ATOM 1454 N N . ALA A 1 196 ? 8.542 -7.891 -0.198 1.00 89.94 196 ALA A N 1
ATOM 1455 C CA . ALA A 1 196 ? 7.481 -8.883 -0.220 1.00 89.94 196 ALA A CA 1
ATOM 1456 C C . ALA A 1 196 ? 6.367 -8.535 -1.199 1.00 89.94 196 ALA A C 1
ATOM 1458 O O . ALA A 1 196 ? 5.934 -7.391 -1.312 1.00 89.94 196 ALA A O 1
ATOM 1459 N N . SER A 1 197 ? 5.838 -9.581 -1.829 1.00 95.31 197 SER A N 1
ATOM 1460 C CA . SER A 1 197 ? 4.681 -9.462 -2.707 1.00 95.31 197 SER A CA 1
ATOM 1461 C C . SER A 1 197 ? 3.411 -9.047 -1.962 1.00 95.31 197 SER A C 1
ATOM 1463 O O . SER A 1 197 ? 3.247 -9.323 -0.764 1.00 95.31 197 SER A O 1
ATOM 1465 N N . ALA A 1 198 ? 2.452 -8.500 -2.708 1.00 96.94 198 ALA A N 1
ATOM 1466 C CA . ALA A 1 198 ? 1.123 -8.172 -2.212 1.00 96.94 198 ALA A CA 1
ATOM 1467 C C . ALA A 1 198 ? 0.477 -9.350 -1.474 1.00 96.94 198 ALA A C 1
ATOM 1469 O O . ALA A 1 198 ? -0.044 -9.181 -0.374 1.00 96.94 198 ALA A O 1
ATOM 1470 N N . ASP A 1 199 ? 0.562 -10.565 -2.028 1.00 96.50 199 ASP A N 1
ATOM 1471 C CA . ASP A 1 199 ? -0.007 -11.772 -1.415 1.00 96.50 199 ASP A CA 1
ATOM 1472 C C . ASP A 1 199 ? 0.508 -11.988 0.013 1.00 96.50 199 ASP A C 1
ATOM 1474 O O . ASP A 1 199 ? -0.261 -12.309 0.924 1.00 96.50 199 ASP A O 1
ATOM 1478 N N . ARG A 1 200 ? 1.805 -11.744 0.233 1.00 96.69 200 ARG A N 1
ATOM 1479 C CA . ARG A 1 200 ? 2.436 -11.933 1.536 1.00 96.69 200 ARG A CA 1
ATOM 1480 C C . ARG A 1 200 ? 1.974 -10.889 2.549 1.00 96.69 200 ARG A C 1
ATOM 1482 O O . ARG A 1 200 ? 1.638 -11.270 3.670 1.00 96.69 200 ARG A O 1
ATOM 1489 N N . VAL A 1 201 ? 1.924 -9.612 2.166 1.00 98.06 201 VAL A N 1
ATOM 1490 C CA . VAL A 1 201 ? 1.446 -8.521 3.039 1.00 98.06 201 VAL A CA 1
ATOM 1491 C C . VAL A 1 201 ? -0.024 -8.737 3.414 1.00 98.06 201 VAL A C 1
ATOM 1493 O O . VAL A 1 201 ? -0.381 -8.685 4.593 1.00 98.06 201 VAL A O 1
ATOM 1496 N N . LEU A 1 202 ? -0.863 -9.061 2.426 1.00 98.50 202 LEU A N 1
ATOM 1497 C CA . LEU A 1 202 ? -2.295 -9.314 2.604 1.00 98.50 202 LEU A CA 1
ATOM 1498 C C . LEU A 1 202 ? -2.558 -10.575 3.451 1.00 98.50 202 LEU A C 1
ATOM 1500 O O . LEU A 1 202 ? -3.473 -10.602 4.275 1.00 98.50 202 LEU A O 1
ATOM 1504 N N . SER A 1 203 ? -1.746 -11.628 3.299 1.00 97.94 203 SER A N 1
ATOM 1505 C CA . SER A 1 203 ? -1.867 -12.843 4.116 1.00 97.94 203 SER A CA 1
ATOM 1506 C C . SER A 1 203 ? -1.424 -12.636 5.567 1.00 97.94 203 SER A C 1
ATOM 1508 O O . SER A 1 203 ? -2.058 -13.181 6.477 1.00 97.94 203 SER A O 1
ATOM 1510 N N . ASP A 1 204 ? -0.351 -11.875 5.804 1.00 97.69 204 ASP A N 1
ATOM 1511 C CA . ASP A 1 204 ? 0.095 -11.540 7.162 1.00 97.69 204 ASP A CA 1
ATOM 1512 C C . ASP A 1 204 ? -0.985 -10.714 7.887 1.00 97.69 204 ASP A C 1
ATOM 1514 O O . ASP A 1 204 ? -1.287 -10.977 9.052 1.00 97.69 204 ASP A O 1
ATOM 1518 N N . HIS A 1 205 ? -1.641 -9.788 7.181 1.00 98.44 205 HIS A N 1
ATOM 1519 C CA . HIS A 1 205 ? -2.752 -9.017 7.736 1.00 98.44 205 HIS A CA 1
ATOM 1520 C C . HIS A 1 205 ? -3.990 -9.863 8.053 1.00 98.44 205 HIS A C 1
ATOM 1522 O O . HIS A 1 205 ? -4.526 -9.750 9.154 1.00 98.44 205 HIS A O 1
ATOM 1528 N N . ARG A 1 206 ? -4.401 -10.778 7.164 1.00 97.94 206 ARG A N 1
ATOM 1529 C CA . ARG A 1 206 ? -5.503 -11.714 7.464 1.00 97.94 206 ARG A CA 1
ATOM 1530 C C . ARG A 1 206 ? -5.232 -12.513 8.742 1.00 97.94 206 ARG A C 1
ATOM 1532 O O . ARG A 1 206 ? -6.112 -12.652 9.583 1.00 97.94 206 ARG A O 1
ATOM 1539 N N . SER A 1 207 ? -3.996 -12.979 8.912 1.00 97.88 207 SER A N 1
ATOM 1540 C CA . SER A 1 207 ? -3.578 -13.712 10.116 1.00 97.88 207 SER A CA 1
ATOM 1541 C C . SER A 1 207 ? -3.650 -12.840 11.378 1.00 97.88 207 SER A C 1
ATOM 1543 O O . SER A 1 207 ? -3.898 -13.334 12.475 1.00 97.88 207 SER A O 1
ATOM 1545 N N . TRP A 1 208 ? -3.433 -11.529 11.239 1.00 98.19 208 TRP A N 1
ATOM 1546 C CA . TRP A 1 208 ? -3.595 -10.571 12.331 1.00 98.19 208 TRP A CA 1
ATOM 1547 C C . TRP A 1 208 ? -5.072 -10.285 12.660 1.00 98.19 208 TRP A C 1
ATOM 1549 O O . TRP A 1 208 ? -5.397 -10.106 13.839 1.00 98.19 208 TRP A O 1
ATOM 1559 N N . LEU A 1 209 ? -5.953 -10.283 11.652 1.00 97.88 209 LEU A N 1
ATOM 1560 C CA . LEU A 1 209 ? -7.400 -10.082 11.801 1.00 97.88 209 LEU A CA 1
ATOM 1561 C C . LEU A 1 209 ? -8.132 -11.273 12.421 1.00 97.88 209 LEU A C 1
ATOM 1563 O O . LEU A 1 209 ? -9.097 -11.068 13.142 1.00 97.88 209 LEU A O 1
ATOM 1567 N N . GLU A 1 210 ? -7.698 -12.505 12.165 1.00 96.69 210 GLU A N 1
ATOM 1568 C CA . GLU A 1 210 ? -8.404 -13.720 12.597 1.00 96.69 210 GLU A CA 1
ATOM 1569 C C . GLU A 1 210 ? -8.748 -13.770 14.106 1.00 96.69 210 GLU A C 1
ATOM 1571 O O . GLU A 1 210 ? -9.913 -14.000 14.443 1.00 96.69 210 GLU A O 1
ATOM 1576 N N . PRO A 1 211 ? -7.830 -13.459 15.045 1.00 97.19 211 PRO A N 1
ATOM 1577 C CA . PRO A 1 211 ? -8.169 -13.360 16.470 1.00 97.19 211 PRO A CA 1
ATOM 1578 C C . PRO A 1 211 ? -8.893 -12.052 16.859 1.00 97.19 211 PRO A C 1
ATOM 1580 O O . PRO A 1 211 ? -9.124 -11.808 18.042 1.00 97.19 211 PRO A O 1
ATOM 1583 N N . ARG A 1 212 ? -9.199 -11.179 15.893 1.00 96.25 212 ARG A N 1
ATOM 1584 C CA . ARG A 1 212 ? -9.779 -9.832 16.060 1.00 96.25 212 ARG A CA 1
ATOM 1585 C C . ARG A 1 212 ? -11.068 -9.631 15.265 1.00 96.25 212 ARG A C 1
ATOM 1587 O O . ARG A 1 212 ? -11.516 -8.498 15.149 1.00 96.25 212 ARG A O 1
ATOM 1594 N N . ARG A 1 213 ? -11.673 -10.702 14.750 1.00 95.12 213 ARG A N 1
ATOM 1595 C CA . ARG A 1 213 ? -12.912 -10.647 13.953 1.00 95.12 213 ARG A CA 1
ATOM 1596 C C . ARG A 1 213 ? -14.080 -9.934 14.652 1.00 95.12 213 ARG A C 1
ATOM 1598 O O . ARG A 1 213 ? -14.913 -9.359 13.978 1.00 95.12 213 ARG A O 1
ATOM 1605 N N . ASP A 1 214 ? -14.094 -9.956 15.987 1.00 92.38 214 ASP A N 1
ATOM 1606 C CA . ASP A 1 214 ? -15.125 -9.340 16.835 1.00 92.38 214 ASP A CA 1
ATOM 1607 C C . ASP A 1 214 ? -14.654 -8.004 17.457 1.00 92.38 214 ASP A C 1
ATOM 1609 O O . ASP A 1 214 ? -15.274 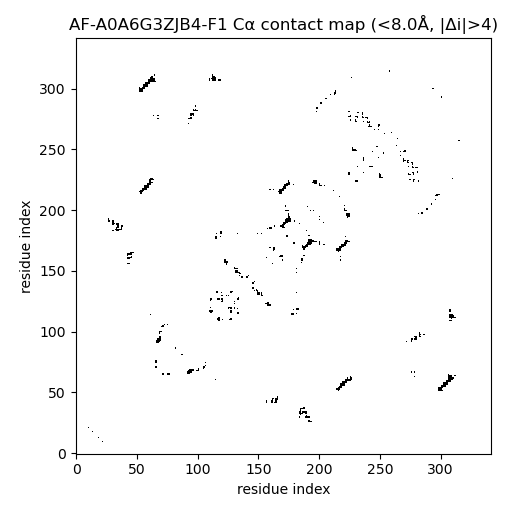-7.473 18.379 1.00 92.38 214 ASP A O 1
ATOM 1613 N N . ARG A 1 215 ? -13.494 -7.483 17.031 1.00 94.50 215 ARG A N 1
ATOM 1614 C CA . ARG A 1 215 ? -12.893 -6.240 17.538 1.00 94.50 215 ARG A CA 1
ATOM 1615 C C . ARG A 1 215 ? -12.868 -5.195 16.441 1.00 94.50 215 ARG A C 1
ATOM 1617 O O . ARG A 1 215 ? -12.693 -5.514 15.273 1.00 94.50 215 ARG A O 1
ATOM 1624 N N . ARG A 1 216 ? -12.911 -3.926 16.836 1.00 95.81 216 ARG A N 1
ATOM 1625 C CA . ARG A 1 216 ? -12.739 -2.831 15.886 1.00 95.81 216 ARG A CA 1
ATOM 1626 C C . ARG A 1 216 ? -11.279 -2.692 15.475 1.00 95.81 216 ARG A C 1
ATOM 1628 O O . ARG A 1 216 ? -10.400 -2.689 16.339 1.00 95.81 216 ARG A O 1
ATOM 1635 N N . THR A 1 217 ? -11.001 -2.568 14.178 1.00 98.00 217 THR A N 1
ATOM 1636 C CA . THR A 1 217 ? -9.619 -2.526 13.667 1.00 98.00 217 THR A CA 1
ATOM 1637 C C . THR A 1 217 ? -9.389 -1.425 12.644 1.00 98.00 217 THR A C 1
ATOM 1639 O O . THR A 1 217 ? -10.184 -1.280 11.721 1.00 98.00 217 THR A O 1
ATOM 1642 N N . LEU A 1 218 ? -8.268 -0.712 12.751 1.00 98.12 218 LEU A N 1
ATOM 1643 C CA . LEU A 1 218 ? -7.731 0.116 11.669 1.00 98.12 218 LEU A CA 1
ATOM 1644 C C . LEU A 1 218 ? -6.463 -0.543 11.135 1.00 98.12 218 LEU A C 1
ATOM 1646 O O . LEU A 1 218 ? -5.517 -0.786 11.882 1.00 98.12 218 LEU A O 1
ATOM 1650 N N . SER A 1 219 ? -6.417 -0.785 9.833 1.00 98.50 219 SER A N 1
ATOM 1651 C CA . SER A 1 219 ? -5.278 -1.419 9.175 1.00 98.50 219 SER A CA 1
ATOM 1652 C C . SER A 1 219 ? -4.746 -0.551 8.046 1.00 98.50 219 SER A C 1
ATOM 1654 O O . SER A 1 219 ? -5.522 -0.048 7.242 1.00 98.50 219 SER A O 1
ATOM 1656 N N . TYR A 1 220 ? -3.427 -0.414 7.969 1.00 98.50 220 TYR A N 1
ATOM 1657 C CA . TYR A 1 220 ? -2.709 0.205 6.859 1.00 98.50 220 TYR A CA 1
ATOM 1658 C C . TYR A 1 220 ? -1.849 -0.851 6.163 1.00 98.50 220 TYR A C 1
ATOM 1660 O O . TYR A 1 220 ? -1.004 -1.472 6.804 1.00 98.50 220 TYR A O 1
ATOM 1668 N N . LEU A 1 221 ? -2.052 -1.084 4.871 1.00 98.56 221 LEU A N 1
ATOM 1669 C CA . LEU A 1 221 ? -1.332 -2.099 4.098 1.00 98.56 221 LEU A CA 1
ATOM 1670 C C . LEU A 1 221 ? -0.613 -1.427 2.937 1.00 98.56 221 LEU A C 1
ATOM 1672 O O . LEU A 1 221 ? -1.263 -0.814 2.102 1.00 98.56 221 LEU A O 1
ATOM 1676 N N . HIS A 1 222 ? 0.707 -1.546 2.872 1.00 97.69 222 HIS A N 1
ATOM 1677 C CA . HIS A 1 222 ? 1.515 -0.927 1.827 1.00 97.69 222 HIS A CA 1
ATOM 1678 C C . HIS A 1 222 ? 2.068 -1.987 0.876 1.00 97.69 222 HIS A C 1
ATOM 1680 O O . HIS A 1 222 ? 2.948 -2.767 1.257 1.00 97.69 222 HIS A O 1
ATOM 1686 N N . LEU A 1 223 ? 1.534 -2.023 -0.343 1.00 97.75 223 LEU A N 1
ATOM 1687 C CA . LEU A 1 223 ? 1.912 -2.958 -1.401 1.00 97.75 223 LEU A CA 1
ATOM 1688 C C . LEU A 1 223 ? 2.959 -2.304 -2.303 1.00 97.75 223 LEU A C 1
ATOM 1690 O O . LEU A 1 223 ? 2.774 -1.167 -2.727 1.00 97.75 223 LEU A O 1
ATOM 1694 N N . ALA A 1 224 ? 4.042 -3.024 -2.588 1.00 94.62 224 ALA A N 1
ATOM 1695 C CA . ALA A 1 224 ? 5.218 -2.496 -3.282 1.00 94.62 224 ALA A CA 1
ATOM 1696 C C . ALA A 1 224 ? 5.434 -3.121 -4.671 1.00 94.62 224 ALA A C 1
ATOM 1698 O O . ALA A 1 224 ? 6.440 -2.857 -5.312 1.00 94.62 224 ALA A O 1
ATOM 1699 N N . ASP A 1 225 ? 4.509 -3.954 -5.152 1.00 95.56 225 ASP A N 1
ATOM 1700 C CA . ASP A 1 225 ? 4.699 -4.788 -6.348 1.00 95.56 225 ASP A CA 1
ATOM 1701 C C . ASP A 1 225 ? 4.855 -3.997 -7.662 1.00 95.56 225 ASP A C 1
ATOM 1703 O O . ASP A 1 225 ? 5.364 -4.539 -8.645 1.00 95.56 225 ASP A O 1
ATOM 1707 N N . LEU A 1 226 ? 4.415 -2.732 -7.686 1.00 94.00 226 LEU A N 1
ATOM 1708 C CA . LEU A 1 226 ? 4.619 -1.802 -8.807 1.00 94.00 226 LEU A CA 1
ATOM 1709 C C . LEU A 1 226 ? 5.849 -0.907 -8.625 1.00 94.00 226 LEU A C 1
ATOM 1711 O O . LEU A 1 226 ? 6.273 -0.253 -9.581 1.00 94.00 226 LEU A O 1
ATOM 1715 N N . HIS A 1 227 ? 6.431 -0.882 -7.426 1.00 90.75 227 HIS A N 1
ATOM 1716 C CA . HIS A 1 227 ? 7.732 -0.278 -7.200 1.00 90.75 227 HIS A CA 1
ATOM 1717 C C . HIS A 1 227 ? 8.823 -1.201 -7.751 1.00 90.75 227 HIS A C 1
ATOM 1719 O O . HIS A 1 227 ? 8.645 -2.410 -7.908 1.00 90.75 227 HIS A O 1
ATOM 1725 N N . GLU A 1 228 ? 9.982 -0.637 -8.079 1.00 86.69 228 GLU A N 1
ATOM 1726 C CA . GLU A 1 228 ? 11.105 -1.465 -8.489 1.00 86.69 228 GLU A CA 1
ATOM 1727 C C . GLU A 1 228 ? 11.684 -2.302 -7.327 1.00 86.69 228 GLU A C 1
ATOM 1729 O O . GLU A 1 228 ? 11.735 -1.826 -6.192 1.00 86.69 228 GLU A O 1
ATOM 1734 N N . PRO A 1 229 ? 12.179 -3.523 -7.598 1.00 91.94 229 PRO A N 1
ATOM 1735 C CA . PRO A 1 229 ? 12.083 -4.234 -8.869 1.00 91.94 229 PRO A CA 1
ATOM 1736 C C . PRO A 1 229 ? 10.653 -4.730 -9.156 1.00 91.94 229 PRO A C 1
ATOM 1738 O O . PRO A 1 229 ? 10.073 -5.473 -8.373 1.00 91.94 229 PRO A O 1
ATOM 1741 N N . VAL A 1 230 ? 10.125 -4.409 -10.342 1.00 93.75 230 VAL A N 1
ATOM 1742 C CA . VAL A 1 230 ? 8.798 -4.880 -10.774 1.00 93.75 230 VAL A CA 1
ATOM 1743 C C . VAL A 1 230 ? 8.932 -6.324 -11.241 1.00 93.75 230 VAL A C 1
ATOM 1745 O O . VAL A 1 230 ? 9.612 -6.610 -12.233 1.00 93.75 230 VAL A O 1
ATOM 1748 N N . ALA A 1 231 ? 8.327 -7.244 -10.496 1.00 95.31 231 ALA A N 1
ATOM 1749 C CA . ALA A 1 231 ? 8.502 -8.677 -10.704 1.00 95.31 231 ALA A CA 1
ATOM 1750 C C . ALA A 1 231 ? 7.250 -9.488 -10.313 1.00 95.31 231 ALA A C 1
ATOM 1752 O O . ALA A 1 231 ? 7.315 -10.305 -9.392 1.00 95.31 231 ALA A O 1
ATOM 1753 N N . PRO A 1 232 ? 6.111 -9.316 -11.013 1.00 96.06 232 PRO A N 1
ATOM 1754 C CA . PRO A 1 232 ? 4.948 -10.171 -10.799 1.00 96.06 232 PRO A CA 1
ATOM 1755 C C . PRO A 1 232 ? 5.271 -11.638 -11.151 1.00 96.06 232 PRO A C 1
ATOM 1757 O O . PRO A 1 232 ? 6.281 -11.908 -11.815 1.00 96.06 232 PRO A O 1
ATOM 1760 N N . PRO A 1 233 ? 4.429 -12.609 -10.748 1.00 96.81 233 PRO A N 1
ATOM 1761 C CA . PRO A 1 233 ? 4.625 -14.017 -11.095 1.00 96.81 233 PRO A CA 1
ATOM 1762 C C . PRO A 1 233 ? 4.725 -14.247 -12.611 1.00 96.81 233 PRO A C 1
ATOM 1764 O O . PRO A 1 233 ? 4.064 -13.563 -13.389 1.00 96.81 233 PRO A O 1
ATOM 1767 N N . ALA A 1 234 ? 5.515 -15.240 -13.035 1.00 96.50 234 ALA A N 1
ATOM 1768 C CA . ALA A 1 234 ? 5.861 -15.481 -14.445 1.00 96.50 234 ALA A CA 1
ATOM 1769 C C . ALA A 1 234 ? 4.652 -15.634 -15.387 1.00 96.50 234 ALA A C 1
ATOM 1771 O O . ALA A 1 234 ? 4.732 -15.283 -16.561 1.00 96.50 234 ALA A O 1
ATOM 1772 N N . ASP A 1 235 ? 3.520 -16.119 -14.887 1.00 97.25 235 ASP A N 1
ATOM 1773 C CA . ASP A 1 235 ? 2.300 -16.266 -15.684 1.00 97.25 235 ASP A CA 1
ATOM 1774 C C . ASP A 1 235 ? 1.762 -14.911 -16.163 1.00 97.25 235 ASP A C 1
ATOM 1776 O O . ASP A 1 235 ? 1.295 -14.814 -17.294 1.00 97.25 235 ASP A O 1
ATOM 1780 N N . TYR A 1 236 ? 1.932 -13.850 -15.365 1.00 96.69 236 TYR A N 1
ATOM 1781 C CA . TYR A 1 236 ? 1.587 -12.480 -15.756 1.00 96.69 236 TYR A CA 1
ATOM 1782 C C . TYR A 1 236 ? 2.559 -11.928 -16.803 1.00 96.69 236 TYR A C 1
ATOM 1784 O O . TYR A 1 236 ? 2.137 -11.220 -17.711 1.00 96.69 236 TYR A O 1
ATOM 1792 N N . TRP A 1 237 ? 3.845 -12.296 -16.744 1.00 96.75 237 TRP A N 1
ATOM 1793 C CA . TRP A 1 237 ? 4.802 -11.934 -17.800 1.00 96.75 237 TRP A CA 1
ATOM 1794 C C . TRP A 1 237 ? 4.377 -12.521 -19.143 1.00 96.75 237 TRP A C 1
ATOM 1796 O O . TRP A 1 237 ? 4.385 -11.823 -20.152 1.00 96.75 237 TRP A O 1
ATOM 1806 N N . ARG A 1 238 ? 3.986 -13.801 -19.143 1.00 97.06 238 ARG A N 1
ATOM 1807 C CA . ARG A 1 238 ? 3.536 -14.506 -20.349 1.00 97.06 238 ARG A CA 1
ATOM 1808 C C . ARG A 1 238 ? 2.218 -13.945 -20.875 1.00 97.06 238 ARG A C 1
ATOM 1810 O O . ARG A 1 238 ? 2.099 -13.748 -22.076 1.00 97.06 238 ARG A O 1
ATOM 1817 N N . ALA A 1 239 ? 1.260 -13.665 -19.992 1.00 95.50 239 ALA A N 1
ATOM 1818 C CA . ALA A 1 239 ? -0.035 -13.099 -20.370 1.00 95.50 239 ALA A CA 1
ATOM 1819 C C . ALA A 1 239 ? 0.082 -11.718 -21.041 1.00 95.50 239 ALA A C 1
ATOM 1821 O O . ALA A 1 239 ? -0.730 -11.392 -21.900 1.00 95.50 239 ALA A O 1
ATOM 1822 N N . HIS A 1 240 ? 1.108 -10.938 -20.685 1.00 94.94 240 HIS A N 1
ATOM 1823 C CA . HIS A 1 240 ? 1.358 -9.596 -21.228 1.00 94.94 240 HIS A CA 1
ATOM 1824 C C . HIS A 1 240 ? 2.474 -9.547 -22.278 1.00 94.94 240 HIS A C 1
ATOM 1826 O O . HIS A 1 240 ? 2.907 -8.456 -22.643 1.00 94.94 240 HIS A O 1
ATOM 1832 N N . ASP A 1 241 ? 2.962 -10.700 -22.749 1.00 96.69 241 ASP A N 1
ATOM 1833 C CA . ASP A 1 241 ? 4.037 -10.789 -23.748 1.00 96.69 241 ASP A CA 1
ATOM 1834 C C . ASP A 1 241 ? 5.263 -9.922 -23.377 1.00 96.69 241 ASP A C 1
ATOM 1836 O O . ASP A 1 241 ? 5.746 -9.062 -24.127 1.00 96.69 241 ASP A O 1
ATOM 1840 N N . VAL A 1 242 ? 5.728 -10.076 -22.133 1.00 96.75 242 VAL A N 1
ATOM 1841 C CA . VAL A 1 242 ? 6.901 -9.364 -21.618 1.00 96.75 242 VAL A CA 1
ATOM 1842 C C . VAL A 1 242 ? 8.164 -10.143 -21.961 1.00 96.75 242 VAL A C 1
ATOM 1844 O O . VAL A 1 242 ? 8.356 -11.274 -21.510 1.00 96.75 242 VAL A O 1
ATOM 1847 N N . ASP A 1 243 ? 9.081 -9.505 -22.682 1.00 96.62 243 ASP A N 1
ATOM 1848 C CA . ASP A 1 243 ? 10.374 -10.091 -22.994 1.00 96.62 243 ASP A CA 1
ATOM 1849 C C . ASP A 1 243 ? 11.325 -10.001 -21.791 1.00 96.62 243 ASP A C 1
ATOM 1851 O O . ASP A 1 243 ? 11.952 -8.974 -21.507 1.00 96.62 243 ASP A O 1
ATOM 1855 N N . ALA A 1 244 ? 11.444 -11.120 -21.078 1.00 94.88 244 ALA A N 1
ATOM 1856 C CA . ALA A 1 244 ? 12.315 -11.250 -19.916 1.00 94.88 244 ALA A CA 1
ATOM 1857 C C . ALA A 1 244 ? 13.820 -11.231 -20.251 1.00 94.88 244 ALA A C 1
ATOM 1859 O O . ALA A 1 244 ? 14.632 -11.111 -19.333 1.00 94.88 244 ALA A O 1
ATOM 1860 N N . SER A 1 245 ? 14.211 -11.336 -21.529 1.00 96.00 245 SER A N 1
ATOM 1861 C CA . SER A 1 245 ? 15.618 -11.276 -21.952 1.00 96.00 245 SER A CA 1
ATOM 1862 C C . SER A 1 245 ? 16.188 -9.857 -21.942 1.00 96.00 245 SER A C 1
ATOM 1864 O O . SER A 1 245 ? 17.406 -9.682 -21.997 1.00 96.00 245 SER A O 1
ATOM 1866 N N . ILE A 1 246 ? 15.332 -8.830 -21.868 1.00 95.69 246 ILE A N 1
ATOM 1867 C CA . ILE A 1 246 ? 15.762 -7.432 -21.872 1.00 95.69 246 ILE A CA 1
ATOM 1868 C C . ILE A 1 246 ? 16.590 -7.142 -20.608 1.00 95.69 246 ILE A C 1
ATOM 1870 O O . ILE A 1 246 ? 16.063 -7.216 -19.492 1.00 95.69 246 ILE A O 1
ATOM 1874 N N . PRO A 1 247 ? 17.876 -6.752 -20.744 1.00 92.94 247 PRO A N 1
ATOM 1875 C CA . PRO A 1 247 ? 18.721 -6.500 -19.586 1.00 92.94 247 PRO A CA 1
ATOM 1876 C C . PRO A 1 247 ? 18.151 -5.376 -18.724 1.00 92.94 247 PRO A C 1
ATOM 1878 O O . PRO A 1 247 ? 17.830 -4.298 -19.233 1.00 92.94 247 PRO A O 1
ATOM 1881 N N . GLY A 1 248 ? 18.042 -5.639 -17.421 1.00 90.94 248 GLY A N 1
ATOM 1882 C CA . GLY A 1 248 ? 17.577 -4.672 -16.431 1.00 90.94 248 GLY A CA 1
ATOM 1883 C C . GLY A 1 248 ? 16.071 -4.408 -16.431 1.00 90.94 248 GLY A C 1
ATOM 1884 O O . GLY A 1 248 ? 15.650 -3.528 -15.701 1.00 90.94 248 GLY A O 1
ATOM 1885 N N . ILE A 1 249 ? 15.239 -5.151 -17.174 1.00 94.00 249 ILE A N 1
ATOM 1886 C CA . ILE A 1 249 ? 13.802 -4.838 -17.349 1.00 94.00 249 ILE A CA 1
ATOM 1887 C C . ILE A 1 249 ? 12.990 -4.722 -16.047 1.00 94.00 249 ILE A C 1
ATOM 1889 O O . ILE A 1 249 ? 11.965 -4.045 -16.017 1.00 94.00 249 ILE A O 1
ATOM 1893 N N . ARG A 1 250 ? 13.448 -5.348 -14.953 1.00 92.81 250 ARG A N 1
ATOM 1894 C CA . ARG A 1 250 ? 12.804 -5.282 -13.628 1.00 92.81 250 ARG A CA 1
ATOM 1895 C C . ARG A 1 250 ? 13.088 -3.980 -12.873 1.00 92.81 250 ARG A C 1
ATOM 1897 O O . ARG A 1 250 ? 12.250 -3.578 -12.068 1.00 92.81 250 ARG A O 1
ATOM 1904 N N . LYS A 1 251 ? 14.209 -3.317 -13.150 1.00 91.12 251 LYS A N 1
ATOM 1905 C CA . LYS A 1 251 ? 14.640 -2.052 -12.533 1.00 91.12 251 LYS A CA 1
ATOM 1906 C C . LYS A 1 251 ? 14.652 -0.931 -13.567 1.00 91.12 251 LYS A C 1
ATOM 1908 O O . LYS A 1 251 ? 14.438 -1.190 -14.755 1.00 91.12 251 LYS A O 1
ATOM 1913 N N . TRP A 1 252 ? 14.910 0.299 -13.144 1.00 84.44 252 TRP A N 1
ATOM 1914 C CA . TRP A 1 252 ? 15.192 1.377 -14.088 1.00 84.44 252 TRP A CA 1
ATOM 1915 C C . TRP A 1 252 ? 16.544 1.164 -14.785 1.00 84.44 252 TRP A C 1
ATOM 1917 O O . TRP A 1 252 ? 17.530 0.762 -14.175 1.00 84.44 252 TRP A O 1
ATOM 1927 N N . ARG A 1 253 ? 16.564 1.350 -16.110 1.00 84.50 253 ARG A N 1
ATOM 1928 C CA . ARG A 1 253 ? 17.787 1.280 -16.936 1.00 84.50 253 ARG A CA 1
ATOM 1929 C C . ARG A 1 253 ? 18.081 2.587 -17.669 1.00 84.50 253 ARG A C 1
AT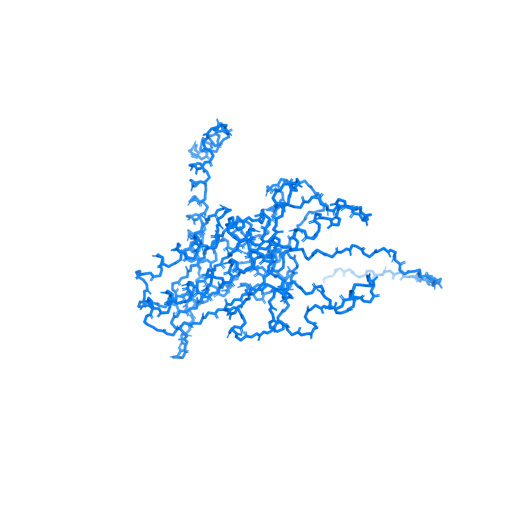OM 1931 O O . ARG A 1 253 ? 19.238 2.901 -17.921 1.00 84.50 253 ARG A O 1
ATOM 1938 N N . TYR A 1 254 ? 17.039 3.321 -18.043 1.00 82.31 254 TYR A N 1
ATOM 1939 C CA . TYR A 1 254 ? 17.132 4.557 -18.815 1.00 82.31 254 TYR A CA 1
ATOM 1940 C C . TYR A 1 254 ? 16.657 5.726 -17.949 1.00 82.31 254 TYR A C 1
ATOM 1942 O O . TYR A 1 254 ? 15.538 6.198 -18.104 1.00 82.31 254 TYR A O 1
ATOM 1950 N N . GLU A 1 255 ? 17.493 6.142 -16.995 1.00 77.75 255 GLU A N 1
ATOM 1951 C CA . GLU A 1 255 ? 17.160 7.214 -16.039 1.00 77.75 255 GLU A CA 1
ATOM 1952 C C . GLU A 1 255 ? 17.552 8.608 -16.543 1.00 77.75 255 GLU A C 1
ATOM 1954 O O . GLU A 1 255 ? 16.810 9.566 -16.353 1.00 77.75 255 GLU A O 1
ATOM 1959 N N . ALA A 1 256 ? 18.705 8.713 -17.209 1.00 78.19 256 ALA A N 1
ATOM 1960 C CA . ALA A 1 256 ? 19.277 9.978 -17.679 1.00 78.19 256 ALA A CA 1
ATOM 1961 C C . ALA A 1 256 ? 19.339 10.092 -19.214 1.00 78.19 256 ALA A C 1
ATOM 1963 O O . ALA A 1 256 ? 19.893 11.049 -19.749 1.00 78.19 256 ALA A O 1
ATOM 1964 N N . VAL A 1 257 ? 18.810 9.101 -19.937 1.00 74.75 257 VAL A N 1
ATOM 1965 C CA . VAL A 1 257 ? 18.874 9.056 -21.402 1.00 74.75 257 VAL A CA 1
ATOM 1966 C C . VAL A 1 257 ? 17.670 9.790 -21.983 1.00 74.75 257 VAL A C 1
ATOM 1968 O O . VAL A 1 257 ? 16.535 9.349 -21.819 1.00 74.75 257 VAL A O 1
ATOM 1971 N N . THR A 1 258 ? 17.926 10.899 -22.674 1.00 75.12 258 THR A N 1
ATOM 1972 C CA . THR A 1 258 ? 16.904 11.703 -23.363 1.00 75.12 258 THR A CA 1
ATOM 1973 C C . THR A 1 258 ? 16.757 11.339 -24.841 1.00 75.12 258 THR A C 1
ATOM 1975 O O . THR A 1 258 ? 15.708 11.585 -25.430 1.00 75.12 258 THR A O 1
ATOM 1978 N N . GLU A 1 259 ? 17.777 10.725 -25.444 1.00 76.12 259 GLU A N 1
ATOM 1979 C CA . GLU A 1 259 ? 17.753 10.291 -26.841 1.00 76.12 259 GLU A CA 1
ATOM 1980 C C . GLU A 1 259 ? 17.024 8.954 -27.010 1.00 76.12 259 GLU A C 1
ATOM 1982 O O . GLU A 1 259 ? 17.272 7.975 -26.298 1.00 76.12 259 GLU A O 1
ATOM 1987 N N . THR A 1 260 ? 16.133 8.893 -27.997 1.00 80.88 260 THR A N 1
ATOM 1988 C CA . THR A 1 260 ? 15.385 7.674 -28.304 1.00 80.88 260 THR A CA 1
ATOM 1989 C C . THR A 1 260 ? 16.208 6.792 -29.244 1.00 80.88 260 THR A C 1
ATOM 1991 O O . THR A 1 260 ? 16.569 7.197 -30.345 1.00 80.88 260 THR A O 1
ATOM 1994 N N . THR A 1 261 ? 16.528 5.576 -28.796 1.00 89.06 261 THR A N 1
ATOM 1995 C CA . THR A 1 261 ? 17.183 4.531 -29.603 1.00 89.06 261 THR A CA 1
ATOM 1996 C C . THR A 1 261 ? 16.243 3.332 -29.742 1.00 89.06 261 THR A C 1
ATOM 1998 O O . THR A 1 261 ? 15.445 3.108 -28.829 1.00 89.06 261 THR A O 1
ATOM 2001 N N . PRO A 1 262 ? 16.384 2.478 -30.775 1.00 92.50 262 PRO A N 1
ATOM 2002 C CA . PRO A 1 262 ? 15.548 1.279 -30.910 1.00 92.50 262 PRO A CA 1
ATOM 2003 C C . PRO A 1 262 ? 15.587 0.359 -29.676 1.00 92.50 262 PRO A C 1
ATOM 2005 O O . PRO A 1 262 ? 14.598 -0.269 -29.304 1.00 92.50 262 PRO A O 1
ATOM 2008 N N . ALA A 1 263 ? 16.731 0.298 -28.986 1.00 91.25 263 ALA A N 1
ATOM 2009 C CA . ALA A 1 263 ? 16.859 -0.449 -27.738 1.00 91.25 263 ALA A CA 1
ATOM 2010 C C . ALA A 1 263 ? 16.076 0.195 -26.579 1.00 91.25 263 ALA A C 1
ATOM 2012 O O . ALA A 1 263 ? 15.471 -0.524 -25.782 1.00 91.25 263 ALA A O 1
ATOM 2013 N N . ALA A 1 264 ? 16.080 1.530 -26.487 1.00 90.56 264 ALA A N 1
ATOM 2014 C CA . ALA A 1 264 ? 15.318 2.273 -25.486 1.00 90.56 264 ALA A CA 1
ATOM 2015 C C . ALA A 1 264 ? 13.804 2.180 -25.737 1.00 90.56 264 ALA A C 1
ATOM 2017 O O . ALA A 1 264 ? 13.050 2.005 -24.783 1.00 90.56 264 ALA A O 1
ATOM 2018 N N . GLU A 1 265 ? 13.365 2.219 -26.998 1.00 91.06 265 GLU A N 1
ATOM 2019 C CA . GLU A 1 265 ? 11.962 2.013 -27.388 1.00 91.06 265 GLU A CA 1
ATOM 2020 C C . GLU A 1 265 ? 11.489 0.611 -27.015 1.00 91.06 265 GLU A C 1
ATOM 2022 O O . GLU A 1 265 ? 10.506 0.469 -26.288 1.00 91.06 265 GLU A O 1
ATOM 2027 N N . ARG A 1 266 ? 12.252 -0.423 -27.399 1.00 94.00 266 ARG A N 1
ATOM 2028 C CA . ARG A 1 266 ? 11.948 -1.810 -27.027 1.00 94.00 266 ARG A CA 1
ATOM 2029 C C . ARG A 1 266 ? 11.898 -1.994 -25.509 1.00 94.00 266 ARG A C 1
ATOM 2031 O O . ARG A 1 266 ? 11.000 -2.654 -24.992 1.00 94.00 266 ARG A O 1
ATOM 2038 N N . TYR A 1 267 ? 12.842 -1.410 -24.769 1.00 93.62 267 TYR A N 1
ATOM 2039 C CA . TYR A 1 267 ? 12.795 -1.436 -23.307 1.00 93.62 267 TYR A CA 1
ATOM 2040 C C . TYR A 1 267 ? 11.534 -0.745 -22.774 1.00 93.62 267 TYR A C 1
ATOM 2042 O O . TYR A 1 267 ? 10.855 -1.318 -21.928 1.00 93.62 267 TYR A O 1
ATOM 2050 N N . ARG A 1 268 ? 11.207 0.461 -23.260 1.00 91.38 268 ARG A N 1
ATOM 2051 C CA . ARG A 1 268 ? 10.037 1.241 -22.826 1.00 91.38 268 ARG A CA 1
ATOM 2052 C C . ARG A 1 268 ? 8.747 0.461 -23.053 1.00 91.38 268 ARG A C 1
ATOM 2054 O O . ARG A 1 268 ? 7.938 0.359 -22.134 1.00 91.38 268 ARG A O 1
ATOM 2061 N N . GLU A 1 269 ? 8.585 -0.124 -24.233 1.00 92.88 269 GLU A N 1
ATOM 2062 C CA . GLU A 1 269 ? 7.429 -0.943 -24.584 1.00 92.88 269 GLU A CA 1
ATOM 2063 C C . GLU A 1 269 ? 7.262 -2.121 -23.616 1.00 92.88 269 GLU A C 1
ATOM 2065 O O . GLU A 1 269 ? 6.232 -2.246 -22.949 1.00 92.88 269 GLU A O 1
ATOM 2070 N N . HIS A 1 270 ? 8.291 -2.958 -23.459 1.00 95.12 270 HIS A N 1
ATOM 2071 C CA . HIS A 1 270 ? 8.194 -4.114 -22.568 1.00 95.12 270 HIS A CA 1
ATOM 2072 C C . HIS A 1 270 ? 8.138 -3.726 -21.086 1.00 95.12 270 HIS A C 1
ATOM 2074 O O . HIS A 1 270 ? 7.553 -4.459 -20.291 1.00 95.12 270 HIS A O 1
ATOM 2080 N N . ARG A 1 271 ? 8.673 -2.563 -20.693 1.00 94.12 271 ARG A N 1
ATOM 2081 C CA . ARG A 1 271 ? 8.542 -2.035 -19.329 1.00 94.12 271 ARG A CA 1
ATOM 2082 C C . ARG A 1 271 ? 7.104 -1.614 -19.039 1.00 94.12 271 ARG A C 1
ATOM 2084 O O . ARG A 1 271 ? 6.614 -1.898 -17.949 1.00 94.12 271 ARG A O 1
ATOM 2091 N N . ARG A 1 272 ? 6.410 -1.007 -20.010 1.00 92.88 272 ARG A N 1
ATOM 2092 C CA . ARG A 1 272 ? 4.969 -0.718 -19.914 1.00 92.88 272 ARG A CA 1
ATOM 2093 C C . ARG A 1 272 ? 4.169 -2.014 -19.790 1.00 92.88 272 ARG A C 1
ATOM 2095 O O . ARG A 1 272 ? 3.377 -2.132 -18.863 1.00 92.88 272 ARG A O 1
ATOM 2102 N N . ARG A 1 273 ? 4.435 -3.021 -20.632 1.00 94.88 273 ARG A N 1
ATOM 2103 C CA . ARG A 1 273 ? 3.792 -4.351 -20.532 1.00 94.88 273 ARG A CA 1
ATOM 2104 C C . ARG A 1 273 ? 4.033 -5.014 -19.169 1.00 94.88 273 ARG A C 1
ATOM 2106 O O . ARG A 1 273 ? 3.099 -5.512 -18.553 1.00 94.88 273 ARG A O 1
ATOM 2113 N N . LEU A 1 274 ? 5.263 -4.958 -18.655 1.00 95.94 274 LEU A N 1
ATOM 2114 C CA . LEU A 1 274 ? 5.608 -5.474 -17.326 1.00 95.94 274 LEU A CA 1
ATOM 2115 C C . LEU A 1 274 ? 4.851 -4.749 -16.207 1.00 95.94 274 LEU A C 1
ATOM 2117 O O . LEU A 1 274 ? 4.392 -5.382 -15.258 1.00 95.94 274 LEU A O 1
ATOM 2121 N N . TYR A 1 275 ? 4.704 -3.432 -16.323 1.00 95.25 275 TYR A N 1
ATOM 2122 C CA . TYR A 1 275 ? 3.913 -2.650 -15.384 1.00 95.25 275 TYR A CA 1
ATOM 2123 C C . TYR A 1 275 ? 2.431 -3.057 -15.426 1.00 95.25 275 TYR A C 1
ATOM 2125 O O . TYR A 1 275 ? 1.857 -3.335 -14.375 1.00 95.25 275 TYR A O 1
ATOM 2133 N N . ARG A 1 276 ? 1.831 -3.211 -16.618 1.00 94.00 276 ARG A N 1
ATOM 2134 C CA . ARG A 1 276 ? 0.450 -3.716 -16.781 1.00 94.00 276 ARG A CA 1
ATOM 2135 C C . ARG A 1 276 ? 0.254 -5.091 -16.146 1.00 94.00 276 ARG A C 1
ATOM 2137 O O . ARG A 1 276 ? -0.702 -5.299 -15.402 1.00 94.00 276 ARG A O 1
ATOM 2144 N N . ALA A 1 277 ? 1.205 -5.994 -16.371 1.00 96.00 277 ALA A N 1
ATOM 2145 C CA . ALA A 1 277 ? 1.225 -7.324 -15.773 1.00 96.00 277 ALA A CA 1
ATOM 2146 C C . ALA A 1 277 ? 1.208 -7.272 -14.235 1.00 96.00 277 ALA A C 1
ATOM 2148 O O . ALA A 1 277 ? 0.513 -8.050 -13.578 1.00 96.00 277 ALA A O 1
ATOM 2149 N N . ALA A 1 278 ? 1.958 -6.339 -13.649 1.00 96.81 278 ALA A N 1
ATOM 2150 C CA . ALA A 1 278 ? 2.004 -6.152 -12.207 1.00 96.81 278 ALA A CA 1
ATOM 2151 C C . ALA A 1 278 ? 0.725 -5.493 -11.655 1.00 96.81 278 ALA A C 1
ATOM 2153 O O . ALA A 1 278 ? 0.255 -5.896 -10.589 1.00 96.81 278 ALA A O 1
ATOM 2154 N N . VAL A 1 279 ? 0.115 -4.555 -12.391 1.00 95.88 279 VAL A N 1
ATOM 2155 C CA . VAL A 1 279 ? -1.176 -3.942 -12.024 1.00 95.88 279 VAL A CA 1
ATOM 2156 C C . VAL A 1 279 ? -2.275 -5.001 -11.989 1.00 95.88 279 VAL A C 1
ATOM 2158 O O . VAL A 1 279 ? -2.996 -5.100 -10.994 1.00 95.88 279 VAL A O 1
ATOM 2161 N N . GLU A 1 280 ? -2.358 -5.851 -13.017 1.00 95.69 280 GLU A N 1
ATOM 2162 C CA . GLU A 1 280 ? -3.319 -6.956 -13.045 1.00 95.69 280 GLU A CA 1
ATOM 2163 C C . GLU A 1 280 ? -3.095 -7.922 -11.871 1.00 95.69 280 GLU A C 1
ATOM 2165 O O . GLU A 1 280 ? -4.046 -8.328 -11.195 1.00 95.69 280 GLU A O 1
ATOM 2170 N N . TYR A 1 281 ? -1.836 -8.261 -11.570 1.00 97.56 281 TYR A N 1
ATOM 2171 C CA . TYR A 1 281 ? -1.509 -9.101 -10.421 1.00 97.56 281 TYR A CA 1
ATOM 2172 C C . TYR A 1 281 ? -2.012 -8.494 -9.104 1.00 97.56 281 TYR A C 1
ATOM 2174 O O . TYR A 1 281 ? -2.700 -9.183 -8.344 1.00 97.56 281 TYR A O 1
ATOM 2182 N N . VAL A 1 282 ? -1.723 -7.215 -8.841 1.00 97.50 282 VAL A N 1
ATOM 2183 C CA . VAL A 1 282 ? -2.184 -6.520 -7.629 1.00 97.50 282 VAL A CA 1
ATOM 2184 C C . VAL A 1 282 ? -3.710 -6.484 -7.570 1.00 97.50 282 VAL A C 1
ATOM 2186 O O . VAL A 1 282 ? -4.278 -6.849 -6.540 1.00 97.50 282 VAL A O 1
ATOM 2189 N N . ASN A 1 283 ? -4.384 -6.142 -8.671 1.00 96.94 283 ASN A N 1
ATOM 2190 C CA . ASN A 1 283 ? -5.844 -6.173 -8.770 1.00 96.94 283 ASN A CA 1
ATOM 2191 C C . ASN A 1 283 ? -6.410 -7.553 -8.386 1.00 96.94 283 ASN A C 1
ATOM 2193 O O . ASN A 1 283 ? -7.299 -7.652 -7.538 1.00 96.94 283 ASN A O 1
ATOM 2197 N N . ASN A 1 284 ? -5.844 -8.630 -8.935 1.00 97.62 284 ASN A N 1
ATOM 2198 C CA . ASN A 1 284 ? -6.284 -9.996 -8.653 1.00 97.62 284 ASN A CA 1
ATOM 2199 C C . ASN A 1 284 ? -6.055 -10.389 -7.184 1.00 97.62 284 ASN A C 1
ATOM 2201 O O . ASN A 1 284 ? -6.904 -11.051 -6.574 1.00 97.62 284 ASN A O 1
ATOM 2205 N N . ARG A 1 285 ? -4.929 -9.968 -6.589 1.00 98.31 285 ARG A N 1
ATOM 2206 C CA . ARG A 1 285 ? -4.644 -10.195 -5.163 1.00 98.31 285 ARG A CA 1
ATOM 2207 C C . ARG A 1 285 ? -5.612 -9.435 -4.265 1.00 98.31 285 ARG A C 1
ATOM 2209 O O . ARG A 1 285 ? -6.121 -10.026 -3.314 1.00 98.31 285 ARG A O 1
ATOM 2216 N N . LEU A 1 286 ? -5.907 -8.176 -4.582 1.00 98.19 286 LEU A N 1
ATOM 2217 C CA . LEU A 1 286 ? -6.866 -7.357 -3.841 1.00 98.19 286 LEU A CA 1
ATOM 2218 C C . LEU A 1 286 ? -8.282 -7.924 -3.925 1.00 98.19 286 LEU A C 1
ATOM 2220 O O . LEU A 1 286 ? -8.941 -8.040 -2.897 1.00 98.19 286 LEU A O 1
ATOM 2224 N N . ALA A 1 287 ? -8.712 -8.380 -5.104 1.00 97.62 287 ALA A N 1
ATOM 2225 C CA . ALA A 1 287 ? -10.013 -9.017 -5.285 1.00 97.62 287 ALA A CA 1
ATOM 2226 C C . ALA A 1 287 ? -10.165 -10.272 -4.413 1.00 97.62 287 ALA A C 1
ATOM 2228 O O . ALA A 1 287 ? -11.177 -10.471 -3.738 1.00 97.62 287 ALA A O 1
ATOM 2229 N N . ALA A 1 288 ? -9.143 -11.134 -4.416 1.00 98.12 288 ALA A N 1
ATOM 2230 C CA . ALA A 1 288 ? -9.125 -12.342 -3.598 1.00 98.12 288 ALA A CA 1
ATOM 2231 C C . ALA A 1 288 ? -9.063 -12.024 -2.100 1.00 98.12 288 ALA A C 1
ATOM 2233 O O . ALA A 1 288 ? -9.705 -12.700 -1.298 1.00 98.12 288 ALA A O 1
ATOM 2234 N N . TYR A 1 289 ? -8.291 -11.010 -1.723 1.00 98.25 289 TYR A N 1
ATOM 2235 C CA . TYR A 1 289 ? -8.181 -10.556 -0.348 1.00 98.25 289 TYR A CA 1
ATOM 2236 C C . TYR A 1 289 ? -9.496 -9.966 0.168 1.00 98.25 289 TYR A C 1
ATOM 2238 O O . TYR A 1 289 ? -9.936 -10.383 1.234 1.00 98.25 289 TYR A O 1
ATOM 2246 N N . HIS A 1 290 ? -10.156 -9.097 -0.606 1.00 97.38 290 HIS A N 1
ATOM 2247 C CA . HIS A 1 290 ? -11.448 -8.509 -0.256 1.00 97.38 290 HIS A CA 1
ATOM 2248 C C . HIS A 1 290 ? -12.486 -9.591 0.045 1.00 97.38 290 HIS A C 1
ATOM 2250 O O . HIS A 1 290 ? -13.027 -9.609 1.143 1.00 97.38 290 HIS A O 1
ATOM 2256 N N . ARG A 1 291 ? -12.662 -10.571 -0.857 1.00 96.56 291 ARG A N 1
ATOM 2257 C CA . ARG A 1 291 ? -13.564 -11.713 -0.611 1.00 96.56 291 ARG A CA 1
ATOM 2258 C C . ARG A 1 291 ? -13.245 -12.422 0.707 1.00 96.56 291 ARG A C 1
ATOM 2260 O O . ARG A 1 291 ? -14.123 -12.623 1.530 1.00 96.56 291 ARG A O 1
ATOM 2267 N N . ARG A 1 292 ? -11.966 -12.730 0.945 1.00 96.88 292 ARG A N 1
ATOM 2268 C CA . ARG A 1 292 ? -11.532 -13.445 2.155 1.00 96.88 292 ARG A CA 1
ATOM 2269 C C . ARG A 1 292 ? -11.781 -12.668 3.445 1.00 96.88 292 ARG A C 1
ATOM 2271 O O . ARG A 1 292 ? -12.076 -13.300 4.450 1.00 96.88 292 ARG A O 1
ATOM 2278 N N . ILE A 1 293 ? -11.597 -11.346 3.458 1.00 96.44 293 ILE A N 1
ATOM 2279 C CA . ILE A 1 293 ? -11.869 -10.560 4.669 1.00 96.44 293 ILE A CA 1
ATOM 2280 C C . ILE A 1 293 ? -13.366 -10.337 4.876 1.00 96.44 293 ILE A C 1
ATOM 2282 O O . ILE A 1 293 ? -13.798 -10.345 6.020 1.00 96.44 293 ILE A O 1
ATOM 2286 N N . SER A 1 294 ? -14.153 -10.218 3.802 1.00 93.69 294 SER A N 1
ATOM 2287 C CA . SER A 1 294 ? -15.616 -10.173 3.891 1.00 93.69 294 SER A CA 1
ATOM 2288 C C . SER A 1 294 ? -16.192 -11.476 4.448 1.00 93.69 294 SER A C 1
ATOM 2290 O O . SER A 1 294 ? -17.134 -11.430 5.226 1.00 93.69 294 SER A O 1
ATOM 2292 N N . ASP A 1 295 ? -15.600 -12.625 4.104 1.00 94.50 295 ASP A N 1
ATOM 2293 C CA . ASP A 1 295 ? -16.000 -13.926 4.657 1.00 94.50 295 ASP A CA 1
ATOM 2294 C C . ASP A 1 295 ? -15.540 -14.118 6.118 1.00 94.50 295 ASP A C 1
ATOM 2296 O O . ASP A 1 295 ? -16.160 -14.859 6.879 1.00 94.50 295 ASP A O 1
ATOM 2300 N N . LEU A 1 296 ? -14.420 -13.495 6.507 1.00 94.75 296 LEU A N 1
ATOM 2301 C CA . LEU A 1 296 ? -13.800 -13.663 7.828 1.00 94.75 296 LEU A CA 1
ATOM 2302 C C . LEU A 1 296 ? -14.427 -12.774 8.910 1.00 94.75 296 LEU A C 1
ATOM 2304 O O . LEU A 1 296 ? -14.468 -13.172 10.075 1.00 94.75 296 LEU A O 1
ATOM 2308 N N . LEU A 1 297 ? -14.816 -11.550 8.555 1.00 95.06 297 LEU A N 1
ATOM 2309 C CA . LEU A 1 297 ? -15.198 -10.509 9.506 1.00 95.06 297 LEU A CA 1
ATOM 2310 C C . LEU A 1 297 ? -16.720 -10.426 9.641 1.00 95.06 297 LEU A C 1
ATOM 2312 O O . LEU A 1 297 ? -17.442 -10.328 8.654 1.00 95.06 297 LEU A O 1
ATOM 2316 N N . SER A 1 298 ? -17.204 -10.425 10.880 1.00 80.75 298 SER A N 1
ATOM 2317 C CA . SER A 1 298 ? -18.610 -10.206 11.214 1.00 80.75 298 SER A CA 1
ATOM 2318 C C . SER A 1 298 ? -18.815 -8.740 11.596 1.00 80.75 298 SER A C 1
ATOM 2320 O O . SER A 1 298 ? -18.785 -8.401 12.774 1.00 80.75 298 SER A O 1
ATOM 2322 N N . GLY A 1 299 ? -18.963 -7.857 10.609 1.00 85.62 299 GLY A N 1
ATOM 2323 C CA . GLY A 1 299 ? -19.153 -6.425 10.848 1.00 85.62 299 GLY A CA 1
ATOM 2324 C C . GLY A 1 299 ? -18.961 -5.584 9.593 1.00 85.62 299 GLY A C 1
ATOM 2325 O O . GLY A 1 299 ? -18.624 -6.103 8.526 1.00 85.62 299 GLY A O 1
ATOM 2326 N N . ASP A 1 300 ? -19.156 -4.275 9.734 1.00 92.94 300 ASP A N 1
ATOM 2327 C CA . ASP A 1 300 ? -18.998 -3.343 8.619 1.00 92.94 300 ASP A CA 1
ATOM 2328 C C . ASP A 1 300 ? -17.514 -3.139 8.289 1.00 92.94 300 ASP A C 1
ATOM 2330 O O . ASP A 1 300 ? -16.707 -2.763 9.147 1.00 92.94 300 ASP A O 1
ATOM 2334 N N . VAL A 1 301 ? -17.154 -3.364 7.021 1.00 95.38 301 VAL A N 1
ATOM 2335 C CA . VAL A 1 301 ? -15.787 -3.204 6.509 1.00 95.38 301 VAL A CA 1
ATOM 2336 C C . VAL A 1 301 ? -15.729 -2.033 5.533 1.00 95.38 301 VAL A C 1
ATOM 2338 O O . VAL A 1 301 ? -16.268 -2.095 4.431 1.00 95.38 301 VAL A O 1
ATOM 2341 N N . ALA A 1 302 ? -14.998 -0.984 5.902 1.00 95.56 302 ALA A N 1
ATOM 2342 C CA . ALA A 1 302 ? -14.612 0.088 4.997 1.00 95.56 302 ALA A CA 1
ATOM 2343 C C . ALA A 1 302 ? -13.248 -0.234 4.364 1.00 95.56 302 ALA A C 1
ATOM 2345 O O . ALA A 1 302 ? -12.209 -0.142 5.024 1.00 95.56 302 ALA A O 1
ATOM 2346 N N . LEU A 1 303 ? -13.244 -0.604 3.080 1.00 96.12 303 LEU A N 1
ATOM 2347 C CA . LEU A 1 303 ? -12.024 -0.779 2.288 1.00 96.12 303 LEU A CA 1
ATOM 2348 C C . LEU A 1 303 ? -11.729 0.493 1.486 1.00 96.12 303 LEU A C 1
ATOM 2350 O O . LEU A 1 303 ? -12.531 0.912 0.655 1.00 96.12 303 LEU A O 1
ATOM 2354 N N . ILE A 1 304 ? -10.551 1.071 1.700 1.00 94.19 304 ILE A N 1
ATOM 2355 C CA . ILE A 1 304 ? -10.060 2.251 0.987 1.00 94.19 304 ILE A CA 1
ATOM 2356 C C . ILE A 1 304 ? -8.785 1.848 0.256 1.00 94.19 304 ILE A C 1
ATOM 2358 O O . ILE A 1 304 ? -7.827 1.412 0.892 1.00 94.19 304 ILE A O 1
ATOM 2362 N N . VAL A 1 305 ? -8.755 2.005 -1.066 1.00 92.06 305 VAL A N 1
A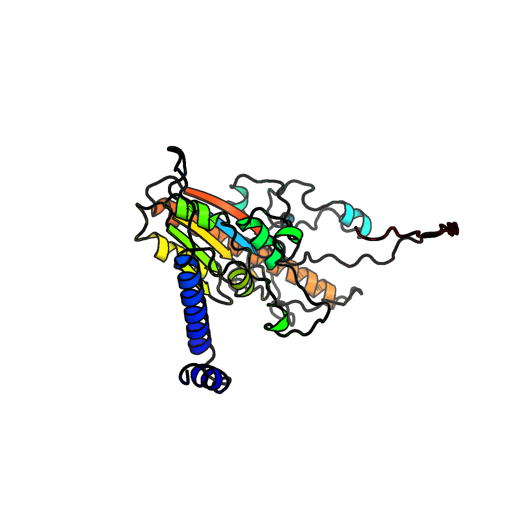TOM 2363 C CA . VAL A 1 305 ? -7.547 1.788 -1.872 1.00 92.06 305 VAL A CA 1
ATOM 2364 C C . VAL A 1 305 ? -7.020 3.137 -2.341 1.00 92.06 305 VAL A C 1
ATOM 2366 O O . VAL A 1 305 ? -7.753 3.927 -2.928 1.00 92.06 305 VAL A O 1
ATOM 2369 N N . VAL A 1 306 ? -5.748 3.403 -2.064 1.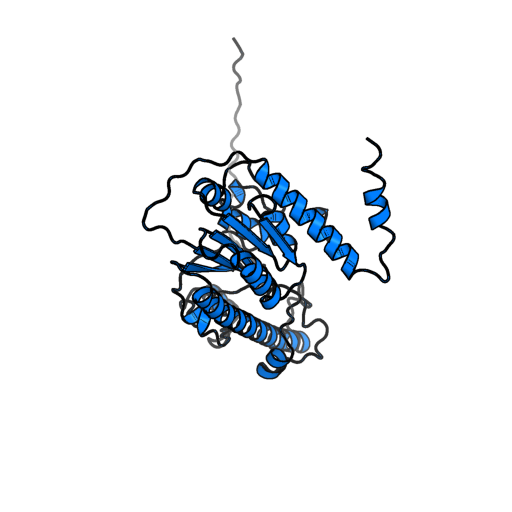00 89.00 306 VAL A N 1
ATOM 2370 C CA . VAL A 1 306 ? -5.059 4.646 -2.403 1.00 89.00 306 VAL A CA 1
ATOM 2371 C C . VAL A 1 306 ? -3.893 4.321 -3.325 1.00 89.00 306 VAL A C 1
ATOM 2373 O O . VAL A 1 306 ? -3.040 3.494 -3.003 1.00 89.00 306 VAL A O 1
ATOM 2376 N N . ALA A 1 307 ? -3.841 4.999 -4.464 1.00 85.62 307 ALA A N 1
ATOM 2377 C CA . ALA A 1 307 ? -2.675 5.006 -5.329 1.00 85.62 307 ALA A CA 1
ATOM 2378 C C . ALA A 1 307 ? -1.686 6.068 -4.825 1.00 85.62 307 ALA A C 1
ATOM 2380 O O . ALA A 1 307 ? -2.071 7.224 -4.634 1.00 85.62 307 ALA A O 1
ATOM 2381 N N . THR A 1 308 ? -0.425 5.701 -4.594 1.00 77.25 308 THR A N 1
ATOM 2382 C CA . THR A 1 308 ? 0.641 6.684 -4.344 1.00 77.25 308 THR A CA 1
ATOM 2383 C C . THR A 1 308 ? 1.619 6.673 -5.497 1.00 77.25 308 THR A C 1
ATOM 2385 O O . THR A 1 308 ? 2.050 5.620 -5.952 1.00 77.25 308 THR A O 1
ATOM 2388 N N . THR A 1 309 ? 2.001 7.849 -5.982 1.00 63.94 309 THR A N 1
ATOM 2389 C CA . THR A 1 309 ? 3.014 7.955 -7.030 1.00 63.94 309 THR A CA 1
ATOM 2390 C C . THR A 1 309 ? 4.397 8.012 -6.393 1.00 63.94 309 THR A C 1
ATOM 2392 O O . THR A 1 309 ? 4.672 8.919 -5.607 1.00 63.94 309 THR A O 1
ATOM 2395 N N . ALA A 1 310 ? 5.282 7.098 -6.774 1.00 50.91 310 ALA A N 1
ATOM 2396 C CA . ALA A 1 310 ? 6.722 7.315 -6.724 1.00 50.91 310 ALA A CA 1
ATOM 2397 C C . ALA A 1 310 ? 7.149 7.682 -8.150 1.00 50.91 310 ALA A C 1
ATOM 2399 O O . ALA A 1 310 ? 6.826 6.922 -9.055 1.00 50.91 310 ALA A O 1
ATOM 2400 N N . ARG A 1 311 ? 7.755 8.869 -8.346 1.00 46.44 311 ARG A N 1
ATOM 2401 C CA . ARG A 1 311 ? 8.224 9.442 -9.634 1.00 46.44 311 ARG A CA 1
ATOM 2402 C C . ARG A 1 311 ? 7.470 8.913 -10.868 1.00 46.44 311 ARG A C 1
ATOM 2404 O O . ARG A 1 311 ? 7.825 7.885 -11.439 1.00 46.44 311 ARG A O 1
ATOM 2411 N N . GLY A 1 312 ? 6.476 9.672 -11.332 1.00 36.94 312 GLY A N 1
ATOM 2412 C CA . GLY A 1 312 ? 5.947 9.473 -12.680 1.00 36.94 312 GLY A CA 1
ATOM 2413 C C . GLY A 1 312 ? 7.094 9.480 -13.695 1.00 36.94 312 GLY A C 1
ATOM 2414 O O . GLY A 1 312 ? 7.984 10.328 -13.624 1.00 36.94 312 GLY A O 1
ATOM 2415 N N . SER A 1 313 ? 7.094 8.514 -14.611 1.00 38.00 313 SER A N 1
ATOM 2416 C CA . SER A 1 313 ? 8.016 8.437 -15.743 1.00 38.00 313 SER A CA 1
ATOM 2417 C C . SER A 1 313 ? 7.688 9.546 -16.753 1.00 38.00 313 SER A C 1
ATOM 2419 O O . SER A 1 313 ? 7.131 9.273 -17.813 1.00 38.00 313 SER A O 1
ATOM 2421 N N . GLY A 1 314 ? 7.936 10.801 -16.385 1.00 35.19 314 GLY A N 1
ATOM 2422 C CA . GLY A 1 314 ? 7.830 11.952 -17.273 1.00 35.19 314 GLY A CA 1
ATOM 2423 C C . GLY A 1 314 ? 9.181 12.221 -17.923 1.00 35.19 314 GLY A C 1
ATOM 2424 O O . GLY A 1 314 ? 10.188 12.359 -17.230 1.00 35.19 314 GLY A O 1
ATOM 2425 N N . SER A 1 315 ? 9.213 12.278 -19.252 1.00 30.94 315 SER A N 1
ATOM 2426 C CA . SER A 1 315 ? 10.326 12.849 -20.008 1.00 30.94 315 SER A CA 1
ATOM 2427 C C . SER A 1 315 ? 10.570 14.292 -19.561 1.00 30.94 315 SER A C 1
ATOM 2429 O O . SER A 1 315 ? 9.627 15.073 -19.443 1.00 30.94 315 SER A O 1
ATOM 2431 N N . ALA A 1 316 ? 11.829 14.661 -19.319 1.00 26.50 316 ALA A N 1
ATOM 2432 C CA . ALA A 1 316 ? 12.192 16.051 -19.065 1.00 26.50 316 ALA A CA 1
ATOM 2433 C C . ALA A 1 316 ? 11.799 16.926 -20.275 1.00 26.50 316 ALA A C 1
ATOM 2435 O O . ALA A 1 316 ? 12.052 16.512 -21.409 1.00 26.50 316 ALA A O 1
ATOM 2436 N N . PRO A 1 317 ? 11.214 18.122 -20.078 1.00 26.80 317 PRO A N 1
ATOM 2437 C CA . PRO A 1 317 ? 10.935 19.023 -21.184 1.00 26.80 317 PRO A CA 1
ATOM 2438 C C . PRO A 1 317 ? 12.252 19.472 -21.821 1.00 26.80 317 PRO A C 1
ATOM 2440 O O . PRO A 1 317 ? 13.111 20.088 -21.185 1.00 26.80 317 PRO A O 1
ATOM 2443 N N . THR A 1 318 ? 12.414 19.159 -23.102 1.00 32.50 318 THR A N 1
ATOM 2444 C CA . THR A 1 318 ? 13.452 19.745 -23.939 1.00 32.50 318 THR A CA 1
ATOM 2445 C C . THR A 1 318 ? 13.098 21.206 -24.187 1.00 32.50 318 THR A C 1
ATOM 2447 O O . THR A 1 318 ? 12.161 21.504 -24.925 1.00 32.50 318 THR A O 1
ATOM 2450 N N . THR A 1 319 ? 13.923 22.099 -23.639 1.00 29.05 319 THR A N 1
ATOM 2451 C CA . THR A 1 319 ? 13.994 23.554 -23.881 1.00 29.05 319 THR A CA 1
ATOM 2452 C C . THR A 1 319 ? 13.163 24.426 -22.923 1.00 29.05 319 THR A C 1
ATOM 2454 O O . THR A 1 319 ? 11.937 24.347 -22.917 1.00 29.05 319 THR A O 1
ATOM 2457 N N . PRO A 1 320 ? 13.795 25.326 -22.139 1.00 28.53 320 PRO A N 1
ATOM 2458 C CA . PRO A 1 320 ? 13.063 26.390 -21.462 1.00 28.53 320 PRO A CA 1
ATOM 2459 C C . PRO A 1 320 ? 12.511 27.386 -22.500 1.00 28.53 320 PRO A C 1
ATOM 2461 O O . PRO A 1 320 ? 13.191 27.664 -23.493 1.00 28.53 320 PRO A O 1
ATOM 2464 N N . PRO A 1 321 ? 11.316 27.968 -22.293 1.00 30.20 321 PRO A N 1
ATOM 2465 C CA . PRO A 1 321 ? 10.823 29.028 -23.161 1.00 30.20 321 PRO A CA 1
ATOM 2466 C C . PRO A 1 321 ? 11.796 30.211 -23.124 1.00 30.20 321 PRO A C 1
ATOM 2468 O O . PRO A 1 321 ? 12.181 30.692 -22.055 1.00 30.20 321 PRO A O 1
ATOM 2471 N N . ALA A 1 322 ? 12.198 30.678 -24.306 1.00 32.59 322 ALA A N 1
ATOM 2472 C CA . ALA A 1 322 ? 13.022 31.864 -24.462 1.00 32.59 322 ALA A CA 1
ATOM 2473 C C . ALA A 1 322 ? 12.284 33.079 -23.881 1.00 32.59 322 ALA A C 1
ATOM 2475 O O . ALA A 1 322 ? 11.348 33.609 -24.478 1.00 32.59 322 ALA A O 1
ATOM 2476 N N . THR A 1 323 ? 12.708 33.543 -22.708 1.00 32.56 323 THR A N 1
ATOM 2477 C CA . THR A 1 323 ? 12.241 34.805 -22.139 1.00 32.56 323 THR A CA 1
ATOM 2478 C C . THR A 1 323 ? 13.013 35.956 -22.778 1.00 32.56 323 THR A C 1
ATOM 2480 O O . THR A 1 323 ? 13.994 36.471 -22.248 1.00 32.56 323 THR A O 1
ATOM 2483 N N . SER A 1 324 ? 12.554 36.406 -23.946 1.00 37.91 324 SER A N 1
ATOM 2484 C CA . SER A 1 324 ? 12.873 37.752 -24.425 1.00 37.91 324 SER A CA 1
ATOM 2485 C C . SER A 1 324 ? 12.098 38.756 -23.569 1.00 37.91 324 SER A C 1
ATOM 2487 O O . SER A 1 324 ? 10.908 38.987 -23.780 1.00 37.91 324 SER A O 1
ATOM 2489 N N . GLY A 1 325 ? 12.754 39.323 -22.561 1.00 31.50 325 GLY A N 1
ATOM 2490 C CA . GLY A 1 325 ? 12.110 40.255 -21.643 1.00 31.50 325 GLY A CA 1
ATOM 2491 C C . GLY A 1 325 ? 13.107 41.002 -20.777 1.00 31.50 325 GLY A C 1
ATOM 2492 O O . GLY A 1 325 ? 13.166 40.801 -19.568 1.00 31.50 325 GLY A O 1
ATOM 2493 N N . THR A 1 326 ? 13.894 41.881 -21.392 1.00 40.28 326 THR A N 1
ATOM 2494 C CA . THR A 1 326 ? 14.709 42.876 -20.693 1.00 40.28 326 THR A CA 1
ATOM 2495 C C . THR A 1 326 ? 13.807 43.721 -19.790 1.00 40.28 326 THR A C 1
ATOM 2497 O O . THR A 1 326 ? 13.042 44.554 -20.275 1.00 40.28 326 THR A O 1
ATOM 2500 N N . ARG A 1 327 ? 13.894 43.542 -18.468 1.00 32.69 327 ARG A N 1
ATOM 2501 C CA . ARG A 1 327 ? 13.328 44.493 -17.503 1.00 32.69 327 ARG A CA 1
ATOM 2502 C C . ARG A 1 327 ? 14.430 45.011 -16.591 1.00 32.69 327 ARG A C 1
ATOM 2504 O O . ARG A 1 327 ? 15.036 44.270 -15.822 1.00 32.69 327 ARG A O 1
ATOM 2511 N N . ALA A 1 328 ? 14.699 46.303 -16.742 1.00 35.22 328 ALA A N 1
ATOM 2512 C CA . ALA A 1 328 ? 15.660 47.063 -15.966 1.00 35.22 328 ALA A CA 1
ATOM 2513 C C . ALA A 1 328 ? 15.325 47.026 -14.465 1.00 35.22 328 ALA A C 1
ATOM 2515 O O . ALA A 1 328 ? 14.170 47.181 -14.065 1.00 35.22 328 ALA A O 1
ATOM 2516 N N . ARG A 1 329 ? 16.362 46.854 -13.640 1.00 31.62 329 ARG A N 1
ATOM 2517 C CA . ARG A 1 329 ? 16.312 47.050 -12.186 1.00 31.62 329 ARG A CA 1
ATOM 2518 C C . ARG A 1 329 ? 16.088 48.533 -11.865 1.00 31.62 329 ARG A C 1
ATOM 2520 O O . ARG A 1 329 ? 16.865 49.352 -12.355 1.00 31.62 329 ARG A O 1
ATOM 2527 N N . PRO A 1 330 ? 15.152 48.894 -10.973 1.00 34.75 330 PRO A N 1
ATOM 2528 C CA . PRO A 1 330 ? 15.212 50.171 -10.290 1.00 34.75 330 PRO A CA 1
ATOM 2529 C C . PRO A 1 330 ? 16.127 50.053 -9.065 1.00 34.75 330 PRO A C 1
ATOM 2531 O O . PRO A 1 330 ? 15.938 49.215 -8.185 1.00 34.75 330 PRO A O 1
ATOM 2534 N N . THR A 1 331 ? 17.138 50.911 -9.023 1.00 41.09 331 THR A N 1
ATOM 2535 C CA . THR A 1 331 ? 17.908 51.244 -7.825 1.00 41.09 331 THR A CA 1
ATOM 2536 C C . THR A 1 331 ? 17.047 52.082 -6.884 1.00 41.09 331 THR A C 1
ATOM 2538 O O . THR A 1 331 ? 16.570 53.142 -7.286 1.00 41.09 331 THR A O 1
ATOM 2541 N N . ALA A 1 332 ? 16.909 51.666 -5.626 1.00 34.31 332 ALA A N 1
ATOM 2542 C CA . ALA A 1 332 ? 16.467 52.547 -4.552 1.00 34.31 332 ALA A CA 1
ATOM 2543 C C . ALA A 1 332 ? 17.354 52.338 -3.319 1.00 34.31 332 ALA A C 1
ATOM 2545 O O . ALA A 1 332 ? 17.394 51.267 -2.719 1.00 34.31 332 ALA A O 1
ATOM 2546 N N . SER A 1 333 ? 18.098 53.394 -3.007 1.00 33.47 333 SER A N 1
ATOM 2547 C CA . SER A 1 333 ? 18.819 53.638 -1.762 1.00 33.47 333 SER A CA 1
ATOM 2548 C C . SER A 1 333 ? 17.847 54.219 -0.733 1.00 33.47 333 SER A C 1
ATOM 2550 O O . SER A 1 333 ? 17.052 55.075 -1.115 1.00 33.47 333 SER A O 1
ATOM 2552 N N . ALA A 1 334 ? 17.919 53.783 0.533 1.00 32.50 334 ALA A N 1
ATOM 2553 C CA . ALA A 1 334 ? 17.952 54.656 1.721 1.00 32.50 334 ALA A CA 1
ATOM 2554 C C . ALA A 1 334 ? 17.682 53.890 3.038 1.00 32.50 334 ALA A C 1
ATOM 2556 O O . ALA A 1 334 ? 16.580 53.424 3.305 1.00 32.50 334 ALA A O 1
ATOM 2557 N N . THR A 1 335 ? 18.729 53.852 3.866 1.00 32.28 335 THR A N 1
ATOM 2558 C CA . THR A 1 335 ? 18.750 54.285 5.277 1.00 32.28 335 THR A CA 1
ATOM 2559 C C . THR A 1 335 ? 17.841 53.588 6.303 1.00 32.28 335 THR A C 1
ATOM 2561 O O . THR A 1 335 ? 16.685 53.945 6.503 1.00 32.28 335 THR A O 1
ATOM 2564 N N . ALA A 1 336 ? 18.447 52.688 7.085 1.00 32.69 336 ALA A N 1
ATOM 2565 C CA . ALA A 1 336 ? 17.926 52.210 8.363 1.00 32.69 336 ALA A CA 1
ATOM 2566 C C . ALA A 1 336 ? 18.387 53.125 9.515 1.00 32.69 336 ALA A C 1
ATOM 2568 O O . ALA A 1 336 ? 19.587 53.294 9.735 1.00 32.69 336 ALA A O 1
ATOM 2569 N N . ALA A 1 337 ? 17.437 53.665 10.281 1.00 33.78 337 ALA A N 1
ATOM 2570 C CA . ALA A 1 337 ? 17.671 54.257 11.594 1.00 33.78 337 ALA A CA 1
ATOM 2571 C C . ALA A 1 337 ? 17.114 53.316 12.677 1.00 33.78 337 ALA A C 1
ATOM 2573 O O . ALA A 1 337 ? 15.944 52.941 12.653 1.00 33.78 337 ALA A O 1
ATOM 2574 N N . ARG A 1 338 ? 17.979 52.919 13.617 1.00 40.75 338 ARG A N 1
ATOM 2575 C CA . ARG A 1 338 ? 17.628 52.215 14.863 1.00 40.75 338 ARG A CA 1
ATOM 2576 C C . ARG A 1 338 ? 16.877 53.149 15.819 1.00 40.75 338 ARG A C 1
ATOM 2578 O O . ARG A 1 338 ? 17.221 54.329 15.873 1.00 40.75 338 ARG A O 1
ATOM 2585 N N . PRO A 1 339 ? 16.063 52.588 16.727 1.00 42.88 339 PRO A N 1
ATOM 2586 C CA . PRO A 1 339 ? 16.011 53.111 18.081 1.00 42.88 339 PRO A CA 1
ATOM 2587 C C . PRO A 1 339 ? 16.435 52.083 19.136 1.00 42.88 339 PRO A C 1
ATOM 2589 O O . PRO A 1 339 ? 16.300 50.867 19.006 1.00 42.88 339 PRO A O 1
ATOM 2592 N N . THR A 1 340 ? 17.025 52.666 20.167 1.00 44.78 340 THR A N 1
ATOM 2593 C CA . THR A 1 340 ? 17.587 52.142 21.405 1.00 44.78 340 THR A CA 1
ATOM 2594 C C . THR A 1 340 ? 16.555 51.536 22.353 1.00 44.78 340 THR A C 1
ATOM 2596 O O . THR A 1 340 ? 15.390 51.919 22.363 1.00 44.78 340 THR A O 1
ATOM 2599 N N . ARG A 1 341 ? 17.052 50.629 23.203 1.00 40.84 341 ARG A N 1
ATOM 2600 C CA . ARG A 1 341 ? 16.409 50.152 24.431 1.00 40.84 341 ARG A CA 1
ATOM 2601 C C . ARG A 1 341 ? 16.100 51.311 25.389 1.00 40.84 341 ARG A C 1
ATOM 2603 O O . ARG A 1 341 ? 16.978 52.148 25.591 1.00 40.84 341 ARG A O 1
ATOM 2610 N N . CYS A 1 342 ? 14.935 51.243 26.025 1.00 42.34 342 CYS A N 1
ATOM 2611 C CA . CYS A 1 342 ? 14.750 51.294 27.478 1.00 42.34 342 CYS A CA 1
ATOM 2612 C C . CYS A 1 342 ? 13.659 50.281 27.824 1.00 42.34 342 CYS A C 1
ATOM 2614 O O . CYS A 1 342 ? 12.666 50.238 27.062 1.00 42.34 342 CYS A O 1
#

Foldseek 3Di:
DPPPPVVVVVLVPPPDDDPPVSVVVVQVVLQVVLLVLLVPADFAQAADDPPDWLEEEEEEEEADQLLCDPPRPDCLPPCVQCVQPVDPPPPRLDFPQVQVVVDDDDSDDQLDQALLQRLLCVFAVDHCVVQVRDQPDPDPPVDPVNSPPRDPRDSDQTPQSNVVSNFAQEEEFEQADRNCSSCRNNHNGYHYNDNDAPLVRLVVVVVVCQVVLVGRHYYYTYGCCLPAQNDDPVVLCVVLVADPVLPPLSHDDCDPDLDDDPSNVSSVVNNSSSSSSSSVRNSVSVVVSVVSSVVRHDIGYHYHYHYHHNDDPDRDDDDDPDPPDDDDDDDDDDDDDDDDDD

Solvent-accessible surface area (backbone atoms only — not comparable to full-atom values): 20208 Å² total; per-residue (Å²): 144,73,79,75,59,62,68,57,62,63,67,73,75,54,88,84,87,50,76,70,62,55,51,51,50,52,37,52,50,50,27,55,52,19,23,50,52,27,70,71,52,88,62,57,87,43,84,75,61,97,82,60,60,37,30,39,39,40,37,35,35,34,39,39,57,63,53,41,37,71,68,48,57,93,66,77,55,64,63,79,56,39,78,75,69,72,60,64,95,75,76,65,50,59,20,76,30,74,53,64,55,66,47,91,80,82,91,82,74,68,85,33,58,38,58,49,29,24,54,41,23,72,41,58,78,37,56,42,90,74,57,49,39,48,86,84,68,90,70,83,65,88,45,74,71,70,71,59,62,58,52,80,68,62,90,67,75,27,56,54,34,45,43,40,25,42,65,25,52,34,36,36,32,21,10,39,60,66,60,42,65,61,49,58,34,50,29,62,37,54,44,69,36,70,83,30,49,48,64,56,41,55,49,55,48,50,64,61,39,63,91,36,38,92,48,39,32,40,36,38,37,39,30,32,46,60,29,78,65,44,68,56,63,68,69,36,36,62,77,43,70,35,67,82,82,48,84,55,64,41,45,91,76,73,86,87,66,84,78,89,41,76,69,55,50,54,49,52,54,35,40,50,30,45,49,26,26,22,50,30,49,50,30,53,46,50,47,55,46,51,54,54,50,63,74,63,39,76,66,49,72,47,78,43,82,42,65,35,40,46,64,77,94,67,80,79,82,85,71,80,81,84,81,89,69,95,71,85,82,83,89,80,89,83,86,91,81,85,86,79,90,131

Secondary structure (DSSP, 8-state):
--SSSHHHHTTTT-TTT-HHHHHHHHHHHHHHHHHHHHHTSPPP--PPPTT--SEEEEEEEET--GGGSTTSPTTSS-GGGHHHH---TT-------TTGGGSPP-----SSSSHHHHHHHHHHS--HHHH--S---S-----TTTTT------SS--HHHHHHHTT-EEEEEESSHHHHHHHTTSSSEEEE-TT--HHHHHHHHHHHHGGGTTS-EEEEEEE-TTSSS----HHHHHHTT--TTSTTTTS---SS--S--HHHHHHHHHHHHHHHHHHHHHHHHHHHHHHHHHHH-SS-EEEEEEEE-S---PPPPSS--------PPPP-----------

pLDDT: mean 76.99, std 23.68, range [25.81, 98.56]

Mean predicted aligned error: 12.14 Å

Nearest PDB structures (foldseek):
  4gij-assembly1_A  TM=2.647E-01  e=3.650E+00  Escherichia coli
  4afp-assembly1_A  TM=2.861E-01  e=7.851E+00  Trypanosoma brucei
  4af8-assembly2_A  TM=2.802E-01  e=8.833E+00  Trypanosoma brucei

Sequence (342 aa):
MAWQTDALAALDSVAETGLDADTRLADRYRERRADRRFRSRSLPTERQTGDAPDHVVVVVVDALRADAVEKAPAGAADDSWSEVTGDSESDSLGAPTPFLDSLAGGTAIAPATWTVPSVTSLLTGQYPHNHGAIRQTDDFEDSVADVIGLPPTSDETGVAGRFAGAGYDTYAGFGMLVPFLALSGRFAAHRLRADASADRVLSDHRSWLEPRRDRRTLSYLHLADLHEPVAPPADYWRAHDVDASIPGIRKWRYEAVTETTPAAERYREHRRRLYRAAVEYVNNRLAAYHRRISDLLSGDVALIVVATTARGSGSAPTTPPATSGTRARPTASATAARPTRC